Protein AF-A0A8C3PTB5-F1 (afdb_monomer_lite)

Radius of gyration: 48.82 Å; chains: 1; bounding box: 112×118×123 Å

Sequence (341 aa):
MLAQRAPESIHNLPPLEEKRPVKPPRYISTFRPSVKREAEKNKAQWKTMGPAKVAVPSPKKFLQKHSKEPKLPARKKEQDSKKLPALSVPRRTDHPVMGIQSKKNFINTNAVAAISGLPKKPQPICVDRRQGDKYLLETSGLVPKYIKKKDYGVIPKYITQRNEDTKRAQKEYEASIVEQLKKNAMKRLSDEERRSLLQGLKKNWEEVYRDFQRLSVEIDTIPKKLYKEKLELQMKQLEHDIEVIEKHKVIYIANEFQTIGPATVWICSLILSTTTEIWNMCSYLTALLLTGQNDWPKILCKTLATMILWFSVSSKVATSSVLTLWSTLKISAEIQKGSSP

InterPro domains:
  IPR027012 Enkurin domain [PF13864] (153-249)
  IPR027012 Enkurin domain [PS51665] (161-253)
  IPR052102 Enkurin domain-containing protein [PTHR21490] (8-255)

Organism: NCBI:txid425635

Secondary structure (DSSP, 8-state):
----PPP--GGG-S-----PPPPPPPP--TTHHHHHHHHHHT--TTTTT--SSPPPPPTTSPPPTTTTS--PPP-PPPTT--------PPPTT------------HHHHHHHHHHHSPPPPPP-EEESSTTS-EEETTTSSSS-SSTT-TTTTPPPHHHHHHHHHHHHHHHHHHHHHHHHHHHHSPEEPPHHHHHHHHHHHHHHHHHHHHHHHTS-S---SHHHHHHHHHHHHHHHHHHHHHHHHHH-SS-EE--------HHHHHHHHHHHHHHHHHHHHHHHHHHHHHS--S-HHHHHHHHHHHHHHHHHHHHHHHHHHHHHHHHHHHHHHHHHHT---

Structure (mmCIF, N/CA/C/O backbone):
data_AF-A0A8C3PTB5-F1
#
_entry.id   AF-A0A8C3PTB5-F1
#
loop_
_atom_site.group_PDB
_atom_site.id
_atom_site.type_symbol
_atom_site.label_atom_id
_atom_site.label_alt_id
_atom_site.label_comp_id
_atom_site.label_asym_id
_atom_site.label_entity_id
_atom_site.label_seq_id
_atom_site.pdbx_PDB_ins_code
_atom_site.Cartn_x
_atom_site.Cartn_y
_atom_site.Cartn_z
_atom_site.occupancy
_atom_site.B_iso_or_equiv
_atom_site.auth_seq_id
_atom_site.auth_comp_id
_atom_site.auth_asym_id
_atom_site.auth_atom_id
_atom_site.pdbx_PDB_model_num
ATOM 1 N N . MET A 1 1 ? -11.704 -67.609 27.514 1.00 40.59 1 MET A N 1
ATOM 2 C CA . MET A 1 1 ? -10.339 -68.163 27.619 1.00 40.59 1 MET A CA 1
ATOM 3 C C . MET A 1 1 ? -9.663 -67.490 28.798 1.00 40.59 1 MET A C 1
ATOM 5 O O . MET A 1 1 ? -9.531 -66.274 28.783 1.00 40.59 1 MET A O 1
ATOM 9 N N . LEU A 1 2 ? -9.370 -68.251 29.854 1.00 38.97 2 LEU A N 1
ATOM 10 C CA . LEU A 1 2 ? -8.738 -67.742 31.072 1.00 38.97 2 LEU A CA 1
ATOM 11 C C . LEU A 1 2 ? -7.310 -67.293 30.738 1.00 38.97 2 LEU A C 1
ATOM 13 O O . LEU A 1 2 ? -6.517 -68.099 30.255 1.00 38.97 2 LEU A O 1
ATOM 17 N N . ALA A 1 3 ? -7.002 -66.014 30.960 1.00 48.34 3 ALA A N 1
ATOM 18 C CA . ALA A 1 3 ? -5.643 -65.503 30.858 1.00 48.34 3 ALA A CA 1
ATOM 19 C C . ALA A 1 3 ? -4.791 -66.208 31.922 1.00 48.34 3 ALA A C 1
ATOM 21 O O . ALA A 1 3 ? -5.010 -66.030 33.121 1.00 48.34 3 ALA A O 1
ATOM 22 N N . GLN A 1 4 ? -3.870 -67.060 31.474 1.00 53.47 4 GLN A N 1
ATOM 23 C CA . GLN A 1 4 ? -2.909 -67.727 32.342 1.00 53.47 4 GLN A CA 1
ATOM 24 C C . GLN A 1 4 ? -2.092 -66.653 33.064 1.00 53.47 4 GLN A C 1
ATOM 26 O O . GLN A 1 4 ? -1.389 -65.857 32.443 1.00 53.47 4 GLN A O 1
ATOM 31 N N . ARG A 1 5 ? -2.243 -66.603 34.387 1.00 58.34 5 ARG A N 1
ATOM 32 C CA . ARG A 1 5 ? -1.469 -65.733 35.266 1.00 58.34 5 ARG A CA 1
ATOM 33 C C . ARG A 1 5 ? -0.021 -66.218 35.236 1.00 58.34 5 ARG A C 1
ATOM 35 O O . ARG A 1 5 ? 0.230 -67.399 35.462 1.00 58.34 5 ARG A O 1
ATOM 42 N N . ALA A 1 6 ? 0.904 -65.323 34.893 1.00 69.38 6 ALA A N 1
ATOM 43 C CA . ALA A 1 6 ? 2.329 -65.633 34.833 1.00 69.38 6 ALA A CA 1
ATOM 44 C C . ALA A 1 6 ? 2.817 -66.204 36.183 1.00 69.38 6 ALA A C 1
ATOM 46 O O . ALA A 1 6 ? 2.332 -65.751 37.224 1.00 69.38 6 ALA A O 1
ATOM 47 N N . PRO A 1 7 ? 3.746 -67.181 36.185 1.00 68.00 7 PRO A N 1
ATOM 48 C CA . PRO A 1 7 ? 4.265 -67.764 37.417 1.00 68.00 7 PRO A CA 1
ATOM 49 C C . PRO A 1 7 ? 4.922 -66.673 38.266 1.00 68.00 7 PRO A C 1
ATOM 51 O O . PRO A 1 7 ? 5.786 -65.929 37.795 1.00 68.00 7 PRO A O 1
ATOM 54 N N . GLU A 1 8 ? 4.475 -66.555 39.514 1.00 67.75 8 GLU A N 1
ATOM 55 C CA . GLU A 1 8 ? 4.965 -65.552 40.454 1.00 67.75 8 GLU A CA 1
ATOM 56 C C . GLU A 1 8 ? 6.436 -65.869 40.780 1.00 67.75 8 GLU A C 1
ATOM 58 O O . GLU A 1 8 ? 6.754 -66.887 41.390 1.00 67.75 8 GLU A O 1
ATOM 63 N N . SER A 1 9 ? 7.353 -65.025 40.295 1.00 75.06 9 SER A N 1
ATOM 64 C CA . SER A 1 9 ? 8.799 -65.149 40.504 1.00 75.06 9 SER A CA 1
ATOM 65 C C . SER A 1 9 ? 9.285 -64.006 41.384 1.00 75.06 9 SER A C 1
ATOM 67 O O . SER A 1 9 ? 8.967 -62.845 41.123 1.00 75.06 9 SER A O 1
ATOM 69 N N . ILE A 1 10 ? 10.088 -64.328 42.403 1.00 72.44 10 ILE A N 1
ATOM 70 C CA . ILE A 1 10 ? 10.629 -63.370 43.386 1.00 72.44 10 ILE A CA 1
ATOM 71 C C . ILE A 1 10 ? 11.372 -62.214 42.692 1.00 72.44 10 ILE A C 1
ATOM 73 O O . ILE A 1 10 ? 11.349 -61.078 43.159 1.00 72.44 10 ILE A O 1
ATOM 77 N N . HIS A 1 11 ? 11.975 -62.478 41.531 1.00 69.25 11 HIS A N 1
ATOM 78 C CA . HIS A 1 11 ? 12.722 -61.494 40.748 1.00 69.25 11 HIS A CA 1
ATOM 79 C C . HIS A 1 11 ? 11.843 -60.426 40.067 1.00 69.25 11 HIS A C 1
ATOM 81 O O . HIS A 1 11 ? 12.372 -59.396 39.659 1.00 69.25 11 HIS A O 1
ATOM 87 N N . ASN A 1 12 ? 10.522 -60.631 39.985 1.00 68.62 12 ASN A N 1
ATOM 88 C CA . ASN A 1 12 ? 9.566 -59.719 39.338 1.00 68.62 12 ASN A CA 1
ATOM 89 C C . ASN A 1 12 ? 8.790 -58.834 40.339 1.00 68.62 12 ASN A C 1
ATOM 91 O O . ASN A 1 12 ? 7.861 -58.134 39.944 1.00 68.62 12 ASN A O 1
ATOM 95 N N . LEU A 1 13 ? 9.129 -58.895 41.634 1.00 70.31 13 LEU A N 1
ATOM 96 C CA . LEU A 1 13 ? 8.457 -58.151 42.707 1.00 70.31 13 LEU A CA 1
ATOM 97 C C . LEU A 1 13 ? 8.775 -56.643 42.757 1.00 70.31 13 LEU A C 1
ATOM 99 O O . LEU A 1 13 ? 7.854 -55.875 43.044 1.00 70.31 13 LEU A O 1
ATOM 103 N N . PRO A 1 14 ? 10.014 -56.164 42.513 1.00 74.94 14 PRO A N 1
ATOM 104 C CA . PRO A 1 14 ? 10.249 -54.728 42.450 1.00 74.94 14 PRO A CA 1
ATOM 105 C C . PRO A 1 14 ? 9.740 -54.180 41.105 1.00 74.94 14 PRO A C 1
ATOM 107 O O . PRO A 1 14 ? 10.077 -54.745 40.061 1.00 74.94 14 PRO A O 1
ATOM 110 N N . PRO A 1 15 ? 8.951 -53.087 41.088 1.00 73.69 15 PRO A N 1
ATOM 111 C CA . PRO A 1 15 ? 8.535 -52.446 39.846 1.00 73.69 15 PRO A CA 1
ATOM 112 C C . PRO A 1 15 ? 9.759 -52.120 38.987 1.00 73.69 15 PRO A C 1
ATOM 114 O O . PRO A 1 15 ? 10.691 -51.466 39.456 1.00 73.69 15 PRO A O 1
ATOM 117 N N . LEU A 1 16 ? 9.770 -52.574 37.733 1.00 71.06 16 LEU A N 1
ATOM 118 C CA . LEU A 1 16 ? 10.819 -52.201 36.792 1.00 71.06 16 LEU A CA 1
ATOM 119 C C . LEU A 1 16 ? 10.721 -50.684 36.571 1.00 71.06 16 LEU A C 1
ATOM 121 O O . LEU A 1 16 ? 9.716 -50.205 36.048 1.00 71.06 16 LEU A O 1
ATOM 125 N N . GLU A 1 17 ? 11.727 -49.917 36.998 1.00 74.44 17 GLU A N 1
ATOM 126 C CA . GLU A 1 17 ? 11.737 -48.469 36.780 1.00 74.44 17 GLU A CA 1
ATOM 127 C C . GLU A 1 17 ? 11.734 -48.169 35.275 1.00 74.44 17 GLU A C 1
ATOM 129 O O . GLU A 1 17 ? 12.752 -48.282 34.584 1.00 74.44 17 GLU A O 1
ATOM 134 N N . GLU A 1 18 ? 10.577 -47.766 34.750 1.00 74.50 18 GLU A N 1
ATOM 135 C CA . GLU A 1 18 ? 10.453 -47.275 33.384 1.00 74.50 18 GLU A CA 1
ATOM 136 C C . GLU A 1 18 ? 11.260 -45.977 33.241 1.00 74.50 18 GLU A C 1
ATOM 138 O O . GLU A 1 18 ? 10.845 -44.891 33.662 1.00 74.50 18 GLU A O 1
ATOM 143 N N . LYS A 1 19 ? 12.447 -46.076 32.632 1.00 76.69 19 LYS A N 1
ATOM 144 C CA . LYS A 1 19 ? 13.267 -44.909 32.296 1.00 76.69 19 LYS A CA 1
ATOM 145 C C . LYS A 1 19 ? 12.519 -44.053 31.279 1.00 76.69 19 LYS A C 1
ATOM 147 O O . LYS A 1 19 ? 12.505 -44.350 30.086 1.00 76.69 19 LYS A O 1
ATOM 152 N N . ARG A 1 20 ? 11.908 -42.964 31.755 1.00 79.88 20 ARG A N 1
ATOM 153 C CA . ARG A 1 20 ? 11.239 -41.980 30.896 1.00 79.88 20 ARG A CA 1
ATOM 154 C C . ARG A 1 20 ? 12.243 -41.449 29.863 1.00 79.88 20 ARG A C 1
ATOM 156 O O . ARG A 1 20 ? 13.316 -40.990 30.263 1.00 79.88 20 ARG A O 1
ATOM 163 N N . PRO A 1 21 ? 11.928 -41.471 28.556 1.00 81.69 21 PRO A N 1
ATOM 164 C CA . PRO A 1 21 ? 12.841 -40.956 27.546 1.00 81.69 21 PRO A CA 1
ATOM 165 C C . PRO A 1 21 ? 13.073 -39.455 27.768 1.00 81.69 21 PRO A C 1
ATOM 167 O O . PRO A 1 21 ? 12.130 -38.666 27.873 1.00 81.69 21 PRO A O 1
ATOM 170 N N . VAL A 1 22 ? 14.344 -39.055 27.857 1.00 86.75 22 VAL A N 1
ATOM 171 C CA . VAL A 1 22 ? 14.733 -37.648 28.015 1.00 86.75 22 VAL A CA 1
ATOM 172 C C . VAL A 1 22 ? 14.446 -36.914 26.708 1.00 86.75 22 VAL A C 1
ATOM 174 O O . VAL A 1 22 ? 14.880 -37.336 25.637 1.00 86.75 22 VAL A O 1
ATOM 177 N N . LYS A 1 23 ? 13.703 -35.804 26.784 1.00 89.44 23 LYS A N 1
ATOM 178 C CA . LYS A 1 23 ? 13.390 -34.984 25.607 1.00 89.44 23 LYS A CA 1
ATOM 179 C C . LYS A 1 23 ? 14.691 -34.452 24.986 1.00 89.44 23 LYS A C 1
ATOM 181 O O . LYS A 1 23 ? 15.532 -33.941 25.730 1.00 89.44 23 LYS A O 1
ATOM 186 N N . PRO A 1 24 ? 14.859 -34.516 23.653 1.00 88.19 24 PRO A N 1
ATOM 187 C CA . PRO A 1 24 ? 16.057 -33.997 23.011 1.00 88.19 24 PRO A CA 1
ATOM 188 C C . PRO A 1 24 ? 16.167 -32.475 23.205 1.00 88.19 24 PRO A C 1
ATOM 190 O O . PRO A 1 24 ? 15.148 -31.783 23.331 1.00 88.19 24 PRO A O 1
ATOM 193 N N . PRO A 1 25 ? 17.395 -31.928 23.219 1.00 89.62 25 PRO A N 1
ATOM 194 C CA . PRO A 1 25 ? 17.604 -30.493 23.311 1.00 89.62 25 PRO A CA 1
ATOM 195 C C . PRO A 1 25 ? 16.960 -29.778 22.120 1.00 89.62 25 PRO A C 1
ATOM 197 O O . PRO A 1 25 ? 16.956 -30.260 20.987 1.00 89.62 25 PRO A O 1
ATOM 200 N N . ARG A 1 26 ? 16.411 -28.591 22.385 1.00 91.38 26 ARG A N 1
ATOM 201 C CA . ARG A 1 26 ? 15.769 -27.758 21.364 1.00 91.38 26 ARG A CA 1
ATOM 202 C C . ARG A 1 26 ? 16.778 -27.383 20.274 1.00 91.38 26 ARG A C 1
ATOM 204 O O . ARG A 1 26 ? 17.871 -26.920 20.590 1.00 91.38 26 ARG A O 1
ATOM 211 N N . TYR A 1 27 ? 16.377 -27.505 19.008 1.00 93.06 27 TYR A N 1
ATOM 212 C CA . TYR A 1 27 ? 17.182 -27.066 17.866 1.00 93.06 27 TYR A CA 1
ATOM 213 C C . TYR A 1 27 ? 17.562 -25.582 17.974 1.00 93.06 27 TYR A C 1
ATOM 215 O O . TYR A 1 27 ? 16.736 -24.727 18.309 1.00 93.06 27 TYR A O 1
ATOM 223 N N . ILE A 1 28 ? 18.820 -25.276 17.654 1.00 91.69 28 ILE A N 1
ATOM 224 C CA . ILE A 1 28 ? 19.349 -23.918 17.580 1.00 91.69 28 ILE A CA 1
ATOM 225 C C . ILE A 1 28 ? 19.911 -23.708 16.174 1.00 91.69 28 ILE A C 1
ATOM 227 O O . ILE A 1 28 ? 20.775 -24.459 15.732 1.00 91.69 28 ILE A O 1
ATOM 231 N N . SER A 1 29 ? 19.446 -22.657 15.495 1.00 94.75 29 SER A N 1
ATOM 232 C CA . SER A 1 29 ? 19.940 -22.275 14.168 1.00 94.75 29 SER A CA 1
ATOM 233 C C . SER A 1 29 ? 21.447 -22.002 14.173 1.00 94.75 29 SER A C 1
ATOM 235 O O . SER A 1 29 ? 21.959 -21.284 15.039 1.00 94.75 29 SER A O 1
ATOM 237 N N . THR A 1 30 ? 22.133 -22.492 13.142 1.00 95.19 30 THR A N 1
ATOM 238 C CA . THR A 1 30 ? 23.545 -22.206 12.834 1.00 95.19 30 THR A CA 1
ATOM 239 C C . THR A 1 30 ? 23.826 -20.713 12.654 1.00 95.19 30 THR A C 1
ATOM 241 O O . THR A 1 30 ? 24.938 -20.259 12.921 1.00 95.19 30 THR A O 1
ATOM 244 N N . PHE A 1 31 ? 22.812 -19.926 12.282 1.00 93.94 31 PHE A N 1
ATOM 245 C CA . PHE A 1 31 ? 22.908 -18.477 12.078 1.00 93.94 31 PHE A CA 1
ATOM 246 C C . PHE A 1 31 ? 22.597 -17.656 13.338 1.00 93.94 31 PHE A C 1
ATOM 248 O O . PHE A 1 31 ? 22.756 -16.437 13.358 1.00 93.94 31 PHE A O 1
ATOM 255 N N . ARG A 1 32 ? 22.210 -18.288 14.452 1.00 92.50 32 ARG A N 1
ATOM 256 C CA . ARG A 1 32 ? 21.983 -17.573 15.718 1.00 92.50 32 ARG A CA 1
ATOM 257 C C . ARG A 1 32 ? 23.166 -16.683 16.164 1.00 92.50 32 ARG A C 1
ATOM 259 O O . ARG A 1 32 ? 22.901 -15.565 16.608 1.00 92.50 32 ARG A O 1
ATOM 266 N N . PRO A 1 33 ? 24.448 -17.099 16.078 1.00 94.44 33 PRO A N 1
ATOM 267 C CA . PRO A 1 33 ? 25.567 -16.243 16.475 1.00 94.44 33 PRO A CA 1
ATOM 268 C C . PRO A 1 33 ? 25.868 -15.104 15.488 1.00 94.44 33 PRO A C 1
ATOM 270 O O . PRO A 1 33 ? 26.467 -14.112 15.904 1.00 94.44 33 PRO A O 1
ATOM 273 N N . SER A 1 34 ? 25.506 -15.209 14.203 1.00 93.00 34 SER A N 1
ATOM 274 C CA . SER A 1 34 ? 25.660 -14.087 13.260 1.00 93.00 34 SER A CA 1
ATOM 275 C C . SER A 1 34 ? 24.596 -13.023 13.512 1.00 93.00 34 SER A C 1
ATOM 277 O O . SER A 1 34 ? 24.945 -11.858 13.686 1.00 93.00 34 SER A O 1
ATOM 279 N N . VAL A 1 35 ? 23.337 -13.434 13.689 1.00 91.25 35 VAL A N 1
ATOM 280 C CA . VAL A 1 35 ? 22.218 -12.524 13.995 1.00 91.25 35 VAL A CA 1
ATOM 281 C C . VAL A 1 35 ? 22.457 -11.755 15.298 1.00 91.25 35 VAL A C 1
ATOM 283 O O . VAL A 1 35 ? 22.220 -10.550 15.361 1.00 91.25 35 VAL A O 1
ATOM 286 N N . LYS A 1 36 ? 22.991 -12.414 16.338 1.00 91.81 36 LYS A N 1
ATOM 287 C CA . LYS A 1 36 ? 23.378 -11.730 17.586 1.00 91.81 36 LYS A CA 1
ATOM 288 C C . LYS A 1 36 ? 24.443 -10.657 17.352 1.00 91.81 36 LYS A C 1
ATOM 290 O O . LYS A 1 36 ? 24.268 -9.530 17.801 1.00 91.81 36 LYS A O 1
ATOM 295 N N . ARG A 1 37 ? 25.502 -10.985 16.603 1.00 90.44 37 ARG A N 1
ATOM 296 C CA . ARG A 1 37 ? 26.581 -10.040 16.280 1.00 90.44 37 ARG A CA 1
ATOM 297 C C . ARG A 1 37 ? 26.082 -8.858 15.450 1.00 90.44 37 ARG A C 1
ATOM 299 O O . ARG A 1 37 ? 26.516 -7.738 15.682 1.00 90.44 37 ARG A O 1
ATOM 306 N N . GLU A 1 38 ? 25.177 -9.077 14.503 1.00 89.38 38 GLU A N 1
ATOM 307 C CA . GLU A 1 38 ? 24.568 -8.002 13.705 1.00 89.38 38 GLU A CA 1
ATOM 308 C C . GLU A 1 38 ? 23.680 -7.086 14.551 1.00 89.38 38 GLU A C 1
ATOM 310 O O . GLU A 1 38 ? 23.791 -5.862 14.470 1.00 89.38 38 GLU A O 1
ATOM 315 N N . ALA A 1 39 ? 22.859 -7.667 15.428 1.00 87.38 39 ALA A N 1
ATOM 316 C CA . ALA A 1 39 ? 22.023 -6.905 16.346 1.00 87.38 39 ALA A CA 1
ATOM 317 C C . ALA A 1 39 ? 22.848 -6.100 17.367 1.00 87.38 39 ALA A C 1
ATOM 319 O O . ALA A 1 39 ? 22.444 -5.003 17.746 1.00 87.38 39 ALA A O 1
ATOM 320 N N . GLU A 1 40 ? 23.990 -6.625 17.819 1.00 87.06 40 GLU A N 1
ATOM 321 C CA . GLU A 1 40 ? 24.905 -5.947 18.746 1.00 87.06 40 GLU A CA 1
ATOM 322 C C . GLU A 1 40 ? 25.721 -4.842 18.070 1.00 87.06 40 GLU A C 1
ATOM 324 O O . GLU A 1 40 ? 25.854 -3.767 18.645 1.00 87.06 40 GLU A O 1
ATOM 329 N N . LYS A 1 41 ? 26.192 -5.044 16.831 1.00 85.25 41 LYS A N 1
ATOM 330 C CA . LYS A 1 41 ? 26.920 -4.015 16.058 1.00 85.25 41 LYS A CA 1
ATOM 331 C C . LYS A 1 41 ? 26.134 -2.713 15.908 1.00 85.25 41 LYS A C 1
ATOM 333 O O . LYS A 1 41 ? 26.720 -1.635 15.898 1.00 85.25 41 LYS A O 1
ATOM 338 N N . ASN A 1 42 ? 24.811 -2.812 15.807 1.00 75.75 42 ASN A N 1
ATOM 339 C CA . ASN A 1 42 ? 23.933 -1.654 15.654 1.00 75.75 42 ASN A CA 1
ATOM 340 C C . ASN A 1 42 ? 23.598 -0.965 16.992 1.00 75.75 42 ASN A C 1
ATOM 342 O O . ASN A 1 42 ? 23.006 0.118 16.993 1.00 75.75 42 ASN A O 1
ATOM 346 N N . LYS A 1 43 ? 23.980 -1.557 18.132 1.00 80.44 43 LYS A N 1
ATOM 347 C CA . LYS A 1 43 ? 23.746 -1.007 19.471 1.00 80.44 43 LYS A CA 1
ATOM 348 C C . LYS A 1 43 ? 24.991 -0.269 19.960 1.00 80.44 43 LYS A C 1
ATOM 350 O O . LYS A 1 43 ? 26.058 -0.849 20.106 1.00 80.44 43 LYS A O 1
ATOM 355 N N . ALA A 1 44 ? 24.835 1.012 20.278 1.00 81.31 44 ALA A N 1
ATOM 356 C CA . ALA A 1 44 ? 25.827 1.774 21.032 1.00 81.31 44 ALA A CA 1
ATOM 357 C C . ALA A 1 44 ? 25.331 1.975 22.472 1.00 81.31 44 ALA A C 1
ATOM 359 O O . ALA A 1 44 ? 24.136 2.176 22.690 1.00 81.31 44 ALA A O 1
ATOM 360 N N . GLN A 1 45 ? 26.248 1.933 23.442 1.00 77.88 45 GLN A N 1
ATOM 361 C CA . GLN A 1 45 ? 25.959 1.792 24.879 1.00 77.88 45 GLN A CA 1
ATOM 362 C C . GLN A 1 45 ? 25.056 2.893 25.482 1.00 77.88 45 GLN A C 1
ATOM 364 O O . GLN A 1 45 ? 24.417 2.663 26.500 1.00 77.88 45 GLN A O 1
ATOM 369 N N . TRP A 1 46 ? 24.958 4.068 24.850 1.00 80.88 46 TRP A N 1
ATOM 370 C CA . TRP A 1 46 ? 24.185 5.219 25.346 1.00 80.88 46 TRP A CA 1
ATOM 371 C C . TRP A 1 46 ? 23.785 6.195 24.221 1.00 80.88 46 TRP A C 1
ATOM 373 O O . TRP A 1 46 ? 23.971 7.404 24.330 1.00 80.88 46 TRP A O 1
ATOM 383 N N . LYS A 1 47 ? 23.262 5.675 23.099 1.00 80.81 47 LYS A N 1
ATOM 384 C CA . LYS A 1 47 ? 22.904 6.491 21.915 1.00 80.81 47 LYS A CA 1
ATOM 385 C C . LYS A 1 47 ? 21.673 7.391 22.118 1.00 80.81 47 LYS A C 1
ATOM 387 O O . LYS A 1 47 ? 21.606 8.442 21.496 1.00 80.81 47 LYS A O 1
ATOM 392 N N . THR A 1 48 ? 20.719 6.982 22.960 1.00 81.62 48 THR A N 1
ATOM 393 C CA . THR A 1 48 ? 19.411 7.656 23.099 1.00 81.62 48 THR A CA 1
ATOM 394 C C . THR A 1 48 ? 19.400 8.748 24.171 1.00 81.62 48 THR A C 1
ATOM 396 O O . THR A 1 48 ? 18.942 9.847 23.895 1.00 81.62 48 THR A O 1
ATOM 399 N N . MET A 1 49 ? 19.908 8.465 25.378 1.00 84.00 49 MET A N 1
ATOM 400 C CA . MET A 1 49 ? 19.807 9.378 26.535 1.00 84.00 49 MET A CA 1
ATOM 401 C C . MET A 1 49 ? 21.164 9.755 27.158 1.00 84.00 49 MET A C 1
ATOM 403 O O . MET A 1 49 ? 21.198 10.440 28.175 1.00 84.00 49 MET A O 1
ATOM 407 N N . GLY A 1 50 ? 22.289 9.333 26.565 1.00 87.19 50 GLY A N 1
ATOM 408 C CA . GLY A 1 50 ? 23.621 9.560 27.136 1.00 87.19 50 GLY A CA 1
ATOM 409 C C . GLY A 1 50 ? 23.867 8.804 28.457 1.00 87.19 50 GLY A C 1
ATOM 410 O O . GLY A 1 50 ? 23.035 8.005 28.892 1.00 87.19 50 GLY A O 1
ATOM 411 N N . PRO A 1 51 ? 25.043 8.981 29.084 1.00 88.38 51 PRO A N 1
ATOM 412 C CA . PRO A 1 51 ? 25.349 8.379 30.380 1.00 88.38 51 PRO A CA 1
ATOM 413 C C . PRO A 1 51 ? 24.593 9.079 31.523 1.00 88.38 51 PRO A C 1
ATOM 415 O O . PRO A 1 51 ? 24.535 10.304 31.573 1.00 88.38 51 PRO A O 1
ATOM 418 N N . ALA A 1 52 ? 24.085 8.304 32.490 1.00 85.38 52 ALA A N 1
ATOM 419 C CA . ALA A 1 52 ? 23.308 8.817 33.631 1.00 85.38 52 ALA A CA 1
ATOM 420 C C . ALA A 1 52 ? 24.082 9.809 34.522 1.00 85.38 52 ALA A C 1
ATOM 422 O O . ALA A 1 52 ? 23.498 10.705 35.124 1.00 85.38 52 ALA A O 1
ATOM 423 N N . LYS A 1 53 ? 25.408 9.653 34.602 1.00 86.50 53 LYS A N 1
ATOM 424 C CA . LYS A 1 53 ? 26.328 10.624 35.199 1.00 86.50 53 LYS A CA 1
ATOM 425 C C . LYS A 1 53 ? 27.464 10.856 34.213 1.00 86.50 53 LYS A C 1
ATOM 427 O O . LYS A 1 53 ? 28.250 9.947 33.946 1.00 86.50 53 LYS A O 1
ATOM 432 N N . VAL A 1 54 ? 27.527 12.058 33.645 1.00 84.00 54 VAL A N 1
ATOM 433 C CA . VAL A 1 54 ? 28.608 12.456 32.738 1.00 84.00 54 VAL A CA 1
ATOM 434 C C . VAL A 1 54 ? 29.890 12.575 33.557 1.00 84.00 54 VAL A C 1
ATOM 436 O O . VAL A 1 54 ? 29.974 13.383 34.479 1.00 84.00 54 VAL A O 1
ATOM 439 N N . ALA A 1 55 ? 30.888 11.750 33.243 1.00 81.69 55 ALA A N 1
ATOM 440 C CA . ALA A 1 55 ? 32.187 11.837 33.894 1.00 81.69 55 ALA A CA 1
ATOM 441 C C . ALA A 1 55 ? 32.866 13.157 33.503 1.00 81.69 55 ALA A C 1
ATOM 443 O O . ALA A 1 55 ? 33.174 13.383 32.331 1.00 81.69 55 ALA A O 1
ATOM 444 N N . VAL A 1 56 ? 33.096 14.026 34.488 1.00 83.56 56 VAL A N 1
ATOM 445 C CA . VAL A 1 56 ? 33.810 15.289 34.283 1.00 83.56 56 VAL A CA 1
ATOM 446 C C . VAL A 1 56 ? 35.283 14.970 33.999 1.00 83.56 56 VAL A C 1
ATOM 448 O O . VAL A 1 56 ? 35.909 14.247 34.783 1.00 83.56 56 VAL A O 1
ATOM 451 N N . PRO A 1 57 ? 35.860 15.450 32.882 1.00 81.00 57 PRO A N 1
ATOM 452 C CA . PRO A 1 57 ? 37.257 15.187 32.570 1.00 81.00 57 PRO A CA 1
ATOM 453 C C . PRO A 1 57 ? 38.163 15.812 33.637 1.00 81.00 57 PRO A C 1
ATOM 455 O O . PRO A 1 57 ? 38.032 16.982 33.985 1.00 81.00 57 PRO A O 1
ATOM 458 N N . SER A 1 58 ? 39.097 15.016 34.161 1.00 86.38 58 SER A N 1
ATOM 459 C CA . SER A 1 58 ? 40.099 15.491 35.118 1.00 86.38 58 SER A CA 1
ATOM 460 C C . SER A 1 58 ? 40.978 16.575 34.471 1.00 86.38 58 SER A C 1
ATOM 462 O O . SER A 1 58 ? 41.423 16.357 33.341 1.00 86.38 58 SER A O 1
ATOM 464 N N . PRO A 1 59 ? 41.316 17.681 35.167 1.00 84.56 59 PRO A N 1
ATOM 465 C CA . PRO A 1 59 ? 42.138 18.773 34.622 1.00 84.56 59 PRO A CA 1
ATOM 466 C C . PRO A 1 59 ? 43.508 18.338 34.080 1.00 84.56 59 PRO A C 1
ATOM 468 O O . PRO A 1 59 ? 44.078 18.988 33.210 1.00 84.56 59 PRO A O 1
ATOM 471 N N . LYS A 1 60 ? 44.032 17.199 34.554 1.00 85.88 60 LYS A N 1
ATOM 472 C CA . LYS A 1 60 ? 45.282 16.596 34.064 1.00 85.88 60 LYS A CA 1
ATOM 473 C C . LYS A 1 60 ? 45.148 15.944 32.676 1.00 85.88 60 LYS A C 1
ATOM 475 O O . LYS A 1 60 ? 46.157 15.697 32.028 1.00 85.88 60 LYS A O 1
ATOM 480 N N . LYS A 1 61 ? 43.926 15.656 32.207 1.00 82.88 61 LYS A N 1
ATOM 481 C CA . LYS A 1 61 ? 43.618 15.050 30.896 1.00 82.88 61 LYS A CA 1
ATOM 482 C C . LYS A 1 61 ? 43.136 16.112 29.899 1.00 82.88 61 LYS A C 1
ATOM 484 O O . LYS A 1 61 ? 42.062 15.984 29.313 1.00 82.88 61 LYS A O 1
ATOM 489 N N . PHE A 1 62 ? 43.916 17.176 29.735 1.00 83.62 62 PHE A N 1
ATOM 490 C CA . PHE A 1 62 ? 43.657 18.199 28.722 1.00 83.62 62 PHE A CA 1
ATOM 491 C C . PHE A 1 62 ? 44.049 17.700 27.320 1.00 83.62 62 PHE A C 1
ATOM 493 O O . PHE A 1 62 ? 44.855 16.781 27.164 1.00 83.62 62 PHE A O 1
ATOM 500 N N . LEU A 1 63 ? 43.450 18.286 26.282 1.00 86.31 63 LEU A N 1
ATOM 501 C CA . LEU A 1 63 ? 43.688 17.893 24.894 1.00 86.31 63 LEU A CA 1
ATOM 502 C C . LEU A 1 63 ? 45.102 18.305 24.457 1.00 86.31 63 LEU A C 1
ATOM 504 O O . LEU A 1 63 ? 45.409 19.490 24.384 1.00 86.31 63 LEU A O 1
ATOM 508 N N . GLN A 1 64 ? 45.954 17.332 24.137 1.00 87.38 64 GLN A N 1
ATOM 509 C CA . GLN A 1 64 ? 47.298 17.584 23.609 1.00 87.38 64 GLN A CA 1
ATOM 510 C C . GLN A 1 64 ? 47.286 17.684 22.076 1.00 87.38 64 GLN A C 1
ATOM 512 O O . GLN A 1 64 ? 46.410 17.114 21.410 1.00 87.38 64 GLN A O 1
ATOM 517 N N . LYS A 1 65 ? 48.277 18.385 21.509 1.00 90.44 65 LYS A N 1
ATOM 518 C CA . LYS A 1 65 ? 48.467 18.514 20.055 1.00 90.44 65 LYS A CA 1
ATOM 519 C C . LYS A 1 65 ? 48.567 17.118 19.416 1.00 90.44 65 LYS A C 1
ATOM 521 O O . LYS A 1 65 ? 49.249 16.252 19.955 1.00 90.44 65 LYS A O 1
ATOM 526 N N . HIS A 1 66 ? 47.868 16.897 18.301 1.00 84.62 66 HIS A N 1
ATOM 527 C CA . HIS A 1 66 ? 47.829 15.623 17.559 1.00 84.62 66 HIS A CA 1
ATOM 528 C C . HIS A 1 66 ? 47.210 14.412 18.302 1.00 84.62 66 HIS A C 1
ATOM 530 O O . HIS A 1 66 ? 47.275 13.287 17.818 1.00 84.62 66 HIS A O 1
ATOM 536 N N . SER A 1 67 ? 46.553 14.602 19.456 1.00 86.50 67 SER A N 1
ATOM 537 C CA . SER A 1 67 ? 45.971 13.488 20.239 1.00 86.50 67 SER A CA 1
ATOM 538 C C . SER A 1 67 ? 44.776 12.783 19.579 1.00 86.50 67 SER A C 1
ATOM 540 O O . SER A 1 67 ? 44.535 11.608 19.845 1.00 86.50 67 SER A O 1
ATOM 542 N N . LYS A 1 68 ? 44.024 13.488 18.725 1.00 85.19 68 LYS A N 1
ATOM 543 C CA . LYS A 1 68 ? 42.852 12.956 18.003 1.00 85.19 68 LYS A CA 1
ATOM 544 C C . LYS A 1 68 ? 43.155 12.556 16.562 1.00 85.19 68 LYS A C 1
ATOM 546 O O . LYS A 1 68 ? 42.251 12.116 15.857 1.00 85.19 68 LYS A O 1
ATOM 551 N N . GLU A 1 69 ? 44.390 12.742 16.110 1.00 89.06 69 GLU A N 1
ATOM 552 C CA . GLU A 1 69 ? 44.744 12.412 14.737 1.00 89.06 69 GLU A CA 1
ATOM 553 C C . GLU A 1 69 ? 44.808 10.889 14.568 1.00 89.06 69 GLU A C 1
ATOM 555 O O . GLU A 1 69 ? 45.446 10.200 15.373 1.00 89.06 69 GLU A O 1
ATOM 560 N N . PRO A 1 70 ? 44.132 10.331 13.547 1.00 84.25 70 PRO A N 1
ATOM 561 C CA . PRO A 1 70 ? 44.174 8.903 13.293 1.00 84.25 70 PRO A CA 1
ATOM 562 C C . PRO A 1 70 ? 45.594 8.509 12.878 1.00 84.25 70 PRO A C 1
ATOM 564 O O . PRO A 1 70 ? 46.098 8.935 11.840 1.00 84.25 70 PRO A O 1
ATOM 567 N N . LYS A 1 71 ? 46.248 7.670 13.686 1.00 82.75 71 LYS A N 1
ATOM 568 C CA . LYS A 1 71 ? 47.558 7.110 13.341 1.00 82.75 71 LYS A CA 1
ATOM 569 C C . LYS A 1 71 ? 47.376 6.068 12.245 1.00 82.75 71 LYS A C 1
ATOM 571 O O . LYS A 1 71 ? 46.931 4.952 12.510 1.00 82.75 71 LYS A O 1
ATOM 576 N N . LEU A 1 72 ? 47.709 6.445 11.016 1.00 82.25 72 LEU A N 1
ATOM 577 C CA . LEU A 1 72 ? 47.724 5.512 9.899 1.00 82.25 72 LEU A CA 1
ATOM 578 C C . LEU A 1 72 ? 48.842 4.479 10.120 1.00 82.25 72 LEU A C 1
ATOM 580 O O . LEU A 1 72 ? 49.960 4.858 10.478 1.00 82.25 72 LEU A O 1
ATOM 584 N N . PRO A 1 73 ? 48.570 3.177 9.932 1.00 82.31 73 PRO A N 1
ATOM 585 C CA . PRO A 1 73 ? 49.615 2.168 9.999 1.00 82.31 73 PRO A CA 1
ATOM 586 C C . PRO A 1 73 ? 50.650 2.405 8.892 1.00 82.31 73 PRO A C 1
ATOM 588 O O . PRO A 1 73 ? 50.318 2.869 7.800 1.00 82.31 73 PRO A O 1
ATOM 591 N N . ALA A 1 74 ? 51.910 2.051 9.159 1.00 82.62 74 ALA A N 1
ATOM 592 C CA . ALA A 1 74 ? 52.963 2.102 8.150 1.00 82.62 74 ALA A CA 1
ATOM 593 C C . ALA A 1 74 ? 52.569 1.262 6.924 1.00 82.62 74 ALA A C 1
ATOM 595 O O . ALA A 1 74 ? 52.058 0.146 7.065 1.00 82.62 74 ALA A O 1
ATOM 596 N N . ARG A 1 75 ? 52.805 1.803 5.723 1.00 74.00 75 ARG A N 1
ATOM 597 C CA . ARG A 1 75 ? 52.434 1.177 4.448 1.00 74.00 75 ARG A CA 1
ATOM 598 C C . ARG A 1 75 ? 53.097 -0.199 4.322 1.00 74.00 75 ARG A C 1
ATOM 600 O O . ARG A 1 75 ? 54.290 -0.298 4.051 1.00 74.00 75 ARG A O 1
ATOM 607 N N . LYS A 1 76 ? 52.315 -1.265 4.497 1.00 73.50 76 LYS A N 1
ATOM 608 C CA . LYS A 1 76 ? 52.721 -2.639 4.174 1.00 73.50 76 LYS A CA 1
ATOM 609 C C . LYS A 1 76 ? 52.418 -2.906 2.700 1.00 73.50 76 LYS A C 1
ATOM 611 O O . LYS A 1 76 ? 51.442 -2.379 2.170 1.00 73.50 76 LYS A O 1
ATOM 616 N N . LYS A 1 77 ? 53.253 -3.704 2.028 1.00 70.62 77 LYS A N 1
ATOM 617 C CA . LYS A 1 77 ? 52.925 -4.217 0.690 1.00 70.62 77 LYS A CA 1
ATOM 618 C C . LYS A 1 77 ? 51.674 -5.092 0.828 1.00 70.62 77 LYS A C 1
ATOM 620 O O . LYS A 1 77 ? 51.668 -6.004 1.651 1.00 70.62 77 LYS A O 1
ATOM 625 N N . GLU A 1 78 ? 50.619 -4.764 0.090 1.00 67.69 78 GLU A N 1
ATOM 626 C CA . GLU A 1 78 ? 49.372 -5.535 0.067 1.00 67.69 78 GLU A CA 1
ATOM 627 C C . GLU A 1 78 ? 49.678 -6.977 -0.361 1.00 67.69 78 GLU A C 1
ATOM 629 O O . GLU A 1 78 ? 50.294 -7.194 -1.405 1.00 67.69 78 GLU A O 1
ATOM 634 N N . GLN A 1 79 ? 49.290 -7.962 0.457 1.00 64.38 79 GLN A N 1
ATOM 635 C CA . GLN A 1 79 ? 49.487 -9.382 0.133 1.00 64.38 79 GLN A CA 1
ATOM 636 C C . GLN A 1 79 ? 48.617 -9.822 -1.055 1.00 64.38 79 GLN A C 1
ATOM 638 O O . GLN A 1 79 ? 49.037 -10.679 -1.824 1.00 64.38 79 GLN A O 1
ATOM 643 N N . ASP A 1 80 ? 47.492 -9.138 -1.283 1.00 63.50 80 ASP A N 1
ATOM 644 C CA . ASP A 1 80 ? 46.532 -9.450 -2.341 1.00 63.50 80 ASP A CA 1
ATOM 645 C C . ASP A 1 80 ? 46.401 -8.297 -3.341 1.00 63.50 80 ASP A C 1
ATOM 647 O O . ASP A 1 80 ? 45.326 -7.736 -3.563 1.00 63.50 80 ASP A O 1
ATOM 651 N N . SER A 1 81 ? 47.511 -7.934 -3.986 1.00 62.53 81 SER A N 1
ATOM 652 C CA . SER A 1 81 ? 47.401 -7.161 -5.225 1.00 62.53 81 SER A CA 1
ATOM 653 C C . SER A 1 81 ? 46.764 -8.065 -6.283 1.00 62.53 81 SER A C 1
ATOM 655 O O . SER A 1 81 ? 47.358 -9.050 -6.726 1.00 62.53 81 SER A O 1
ATOM 657 N N . LYS A 1 82 ? 45.515 -7.769 -6.666 1.00 66.50 82 LYS A N 1
ATOM 658 C CA . LYS A 1 82 ? 44.860 -8.412 -7.812 1.00 66.50 82 LYS A CA 1
ATOM 659 C C . LYS A 1 82 ? 45.780 -8.242 -9.020 1.00 66.50 82 LYS A C 1
ATOM 661 O O . LYS A 1 82 ? 45.872 -7.147 -9.570 1.00 66.50 82 LYS A O 1
ATOM 666 N N . LYS A 1 83 ? 46.486 -9.306 -9.413 1.00 64.38 83 LYS A N 1
ATOM 667 C CA . LYS A 1 83 ? 47.294 -9.309 -10.633 1.00 64.38 83 LYS A CA 1
ATOM 668 C C . LYS A 1 83 ? 46.341 -9.074 -11.800 1.00 64.38 83 LYS A C 1
ATOM 670 O O . LYS A 1 83 ? 45.562 -9.957 -12.151 1.00 64.38 83 LYS A O 1
ATOM 675 N N . LEU A 1 84 ? 46.367 -7.870 -12.364 1.00 65.88 84 LEU A N 1
ATOM 676 C CA . LEU A 1 84 ? 45.722 -7.605 -13.643 1.00 65.88 84 LEU A CA 1
ATOM 677 C C . LEU A 1 84 ? 46.351 -8.548 -14.684 1.00 65.88 84 LEU A C 1
ATOM 679 O O . LEU A 1 84 ? 47.572 -8.740 -14.643 1.00 65.88 84 LEU A O 1
ATOM 683 N N . PRO A 1 85 ? 45.571 -9.150 -15.600 1.00 62.22 85 PRO A N 1
ATOM 684 C CA . PRO A 1 85 ? 46.146 -9.877 -16.722 1.00 62.22 85 PRO A CA 1
ATOM 685 C C . PRO A 1 85 ? 47.088 -8.932 -17.467 1.00 62.22 85 PRO A C 1
ATOM 687 O O . PRO A 1 85 ? 46.683 -7.840 -17.868 1.00 62.22 85 PRO A O 1
ATOM 690 N N . ALA A 1 86 ? 48.354 -9.315 -17.617 1.00 65.06 86 ALA A N 1
ATOM 691 C CA . ALA A 1 86 ? 49.290 -8.526 -18.396 1.00 65.06 86 ALA A CA 1
ATOM 692 C C . ALA A 1 86 ? 48.849 -8.589 -19.863 1.00 65.06 86 ALA A C 1
ATOM 694 O O . ALA A 1 86 ? 49.051 -9.603 -20.530 1.00 65.06 86 ALA A O 1
ATOM 695 N N . LEU A 1 87 ? 48.232 -7.519 -20.370 1.00 63.56 87 LEU A N 1
ATOM 696 C CA . LEU A 1 87 ? 48.104 -7.311 -21.808 1.00 63.56 87 LEU A CA 1
ATOM 697 C C . LEU A 1 87 ? 49.523 -7.069 -22.335 1.00 63.56 87 LEU A C 1
ATOM 699 O O . LEU A 1 87 ? 50.022 -5.946 -22.316 1.00 63.56 87 LEU A O 1
ATOM 703 N N . SER A 1 88 ? 50.215 -8.152 -22.696 1.00 69.62 88 SER A N 1
ATOM 704 C CA . SER A 1 88 ? 51.564 -8.093 -23.249 1.00 69.62 88 SER A CA 1
ATOM 705 C C . SER A 1 88 ? 51.493 -7.412 -24.607 1.00 69.62 88 SER A C 1
ATOM 707 O O . SER A 1 88 ? 51.112 -8.027 -25.600 1.00 69.62 88 SER A O 1
ATOM 709 N N . VAL A 1 89 ? 51.851 -6.132 -24.646 1.00 74.81 89 VAL A N 1
ATOM 710 C CA . VAL A 1 89 ? 52.104 -5.421 -25.900 1.00 74.81 89 VAL A CA 1
ATOM 711 C C . VAL A 1 89 ? 53.210 -6.184 -26.649 1.00 74.81 89 VAL A C 1
ATOM 713 O O . VAL A 1 89 ? 54.177 -6.597 -25.995 1.00 74.81 89 VAL A O 1
ATOM 716 N N . PRO A 1 90 ? 53.084 -6.416 -27.973 1.00 80.69 90 PRO A N 1
ATOM 717 C CA . PRO A 1 90 ? 54.127 -7.073 -28.756 1.00 80.69 90 PRO A CA 1
ATOM 718 C C . PRO A 1 90 ? 55.486 -6.420 -28.513 1.00 80.69 90 PRO A C 1
ATOM 720 O O . PRO A 1 90 ? 55.598 -5.190 -28.438 1.00 80.69 90 PRO A O 1
ATOM 723 N N . ARG A 1 91 ? 56.522 -7.240 -28.339 1.00 78.94 91 ARG A N 1
ATOM 724 C CA . ARG A 1 91 ? 57.871 -6.733 -28.085 1.00 78.94 91 ARG A CA 1
ATOM 725 C C . ARG A 1 91 ? 58.408 -6.087 -29.355 1.00 78.94 91 ARG A C 1
ATOM 727 O O . ARG A 1 91 ? 58.038 -6.454 -30.460 1.00 78.94 91 ARG A O 1
ATOM 734 N N . ARG A 1 92 ? 59.369 -5.172 -29.212 1.00 77.31 92 ARG A N 1
ATOM 735 C CA . ARG A 1 92 ? 60.043 -4.530 -30.358 1.00 77.31 92 ARG A CA 1
ATOM 736 C C . ARG A 1 92 ? 60.765 -5.536 -31.278 1.00 77.31 92 ARG A C 1
ATOM 738 O O . ARG A 1 92 ? 61.084 -5.202 -32.408 1.00 77.31 92 ARG A O 1
ATOM 745 N N . THR A 1 93 ? 61.024 -6.747 -30.780 1.00 79.06 93 THR A N 1
ATOM 746 C CA . THR A 1 93 ? 61.588 -7.895 -31.505 1.00 79.06 93 THR A CA 1
ATOM 747 C C . THR A 1 93 ? 60.544 -8.732 -32.249 1.00 79.06 93 THR A C 1
ATOM 749 O O . THR A 1 93 ? 60.919 -9.517 -33.119 1.00 79.06 93 THR A O 1
ATOM 752 N N . ASP A 1 94 ? 59.256 -8.589 -31.923 1.00 78.00 94 ASP A N 1
ATOM 753 C CA . ASP A 1 94 ? 58.170 -9.321 -32.573 1.00 78.00 94 ASP A CA 1
ATOM 754 C C . ASP A 1 94 ? 57.834 -8.622 -33.893 1.00 78.00 94 ASP A C 1
ATOM 756 O O . ASP A 1 94 ? 57.235 -7.546 -33.921 1.00 78.00 94 ASP A O 1
ATOM 760 N N . HIS A 1 95 ? 58.245 -9.229 -35.003 1.00 77.81 95 HIS A N 1
ATOM 761 C CA . HIS A 1 95 ? 57.906 -8.750 -36.338 1.00 77.81 95 HIS A CA 1
ATOM 762 C C . HIS A 1 95 ? 56.601 -9.441 -36.751 1.00 77.81 95 HIS A C 1
ATOM 764 O O . HIS A 1 95 ? 56.532 -10.672 -36.679 1.00 77.81 95 HIS A O 1
ATOM 770 N N . PRO A 1 96 ? 55.549 -8.704 -37.154 1.00 75.75 96 PRO A N 1
ATOM 771 C CA . PRO A 1 96 ? 54.334 -9.338 -37.650 1.00 75.75 96 PRO A CA 1
ATOM 772 C C . PRO A 1 96 ? 54.679 -10.212 -38.860 1.00 75.75 96 PRO A C 1
ATOM 774 O O . PRO A 1 96 ? 55.657 -9.950 -39.557 1.00 75.75 96 PRO A O 1
ATOM 777 N N . VAL A 1 97 ? 53.880 -11.248 -39.122 1.00 77.69 97 VAL A N 1
ATOM 778 C CA . VAL A 1 97 ? 54.054 -12.096 -40.311 1.00 77.69 97 VAL A CA 1
ATOM 779 C C . VAL A 1 97 ? 53.837 -11.231 -41.557 1.00 77.69 97 VAL A C 1
ATOM 781 O O . VAL A 1 97 ? 52.710 -11.009 -41.999 1.00 77.69 97 VAL A O 1
ATOM 784 N N . MET A 1 98 ? 54.927 -10.680 -42.087 1.00 74.38 98 MET A N 1
ATOM 785 C CA . MET A 1 98 ? 54.922 -9.828 -43.268 1.00 74.38 98 MET A CA 1
ATOM 786 C C . MET A 1 98 ? 54.809 -10.709 -44.510 1.00 74.38 98 MET A C 1
ATOM 788 O O . MET A 1 98 ? 55.537 -11.685 -44.656 1.00 74.38 98 MET A O 1
ATOM 792 N N . GLY A 1 99 ? 53.906 -10.349 -45.423 1.00 70.62 99 GLY A N 1
ATOM 793 C CA . GLY A 1 99 ? 53.797 -11.026 -46.715 1.00 70.62 99 GLY A CA 1
ATOM 794 C C . GLY A 1 99 ? 52.922 -12.277 -46.714 1.00 70.62 99 GLY A C 1
ATOM 795 O O . GLY A 1 99 ? 53.264 -13.255 -47.374 1.00 70.62 99 GLY A O 1
ATOM 796 N N . ILE A 1 100 ? 51.756 -12.246 -46.055 1.00 68.19 100 ILE A N 1
ATOM 797 C CA . ILE A 1 100 ? 50.664 -13.178 -46.382 1.00 68.19 100 ILE A CA 1
ATOM 798 C C . ILE A 1 100 ? 50.218 -12.872 -47.821 1.00 68.19 100 ILE A C 1
ATOM 800 O O . ILE A 1 100 ? 49.312 -12.078 -48.068 1.00 68.19 100 ILE A O 1
ATOM 804 N N . GLN A 1 101 ? 50.914 -13.455 -48.793 1.00 69.25 101 GLN A N 1
ATOM 805 C CA . GLN A 1 101 ? 50.597 -13.314 -50.205 1.00 69.25 101 GLN A CA 1
ATOM 806 C C . GLN A 1 101 ? 49.445 -14.266 -50.521 1.00 69.25 101 GLN A C 1
ATOM 808 O O . GLN A 1 101 ? 49.611 -15.484 -50.592 1.00 69.25 101 GLN A O 1
ATOM 813 N N . SER A 1 102 ? 48.240 -13.722 -50.677 1.00 74.38 102 SER A N 1
ATOM 814 C CA . SER A 1 102 ? 47.106 -14.527 -51.118 1.00 74.38 102 SER A CA 1
ATOM 815 C C . SER A 1 102 ? 47.322 -14.952 -52.571 1.00 74.38 102 SER A C 1
ATOM 817 O O . SER A 1 102 ? 47.459 -14.088 -53.435 1.00 74.38 102 SER A O 1
ATOM 819 N N . LYS A 1 103 ? 47.234 -16.252 -52.879 1.00 84.56 103 LYS A N 1
ATOM 820 C CA . LYS A 1 103 ? 47.195 -16.785 -54.263 1.00 84.56 103 LYS A CA 1
ATOM 821 C C . LYS A 1 103 ? 45.888 -16.439 -55.007 1.00 84.56 103 LYS A C 1
ATOM 823 O O . LYS A 1 103 ? 45.467 -17.150 -55.915 1.00 84.56 103 LYS A O 1
ATOM 828 N N . LYS A 1 104 ? 45.178 -15.399 -54.567 1.00 86.06 104 LYS A N 1
ATOM 829 C CA . LYS A 1 104 ? 43.870 -15.017 -55.089 1.00 86.06 104 LYS A CA 1
ATOM 830 C C . LYS A 1 104 ? 44.063 -14.256 -56.397 1.00 86.06 104 LYS A C 1
ATOM 832 O O . LYS A 1 104 ? 44.727 -13.226 -56.430 1.00 86.06 104 LYS A O 1
ATOM 837 N N . ASN A 1 105 ? 43.427 -14.733 -57.462 1.00 89.06 105 ASN A N 1
ATOM 838 C CA . ASN A 1 105 ? 43.411 -14.039 -58.745 1.00 89.06 105 ASN A CA 1
ATOM 839 C C . ASN A 1 105 ? 42.461 -12.842 -58.671 1.00 89.06 105 ASN A C 1
ATOM 841 O O . ASN A 1 105 ? 41.264 -12.979 -58.933 1.00 89.06 105 ASN A O 1
ATOM 845 N N . PHE A 1 106 ? 42.998 -11.674 -58.311 1.00 91.31 106 PHE A N 1
ATOM 846 C CA . PHE A 1 106 ? 42.217 -10.451 -58.116 1.00 91.31 106 PHE A CA 1
ATOM 847 C C . PHE A 1 106 ? 41.386 -10.071 -59.347 1.00 91.31 106 PHE A C 1
ATOM 849 O O . PHE A 1 106 ? 40.246 -9.650 -59.193 1.00 91.31 106 PHE A O 1
ATOM 856 N N . ILE A 1 107 ? 41.901 -10.312 -60.558 1.00 93.00 107 ILE A N 1
ATOM 857 C CA . ILE A 1 107 ? 41.203 -10.042 -61.826 1.00 93.00 107 ILE A CA 1
ATOM 858 C C . ILE A 1 107 ? 39.901 -10.846 -61.907 1.00 93.00 107 ILE A C 1
ATOM 860 O O . ILE A 1 107 ? 38.817 -10.272 -61.999 1.00 93.00 107 ILE A O 1
ATOM 864 N N . ASN A 1 108 ? 39.995 -12.172 -61.781 1.00 94.31 108 ASN A N 1
ATOM 865 C CA . ASN A 1 108 ? 38.833 -13.054 -61.876 1.00 94.31 108 ASN A CA 1
ATOM 866 C C . ASN A 1 108 ? 37.871 -12.819 -60.712 1.00 94.31 108 ASN A C 1
ATOM 868 O O . ASN A 1 108 ? 36.660 -12.853 -60.894 1.00 94.31 108 ASN A O 1
ATOM 872 N N . THR A 1 109 ? 38.385 -12.535 -59.515 1.00 93.75 109 THR A N 1
ATOM 873 C CA . THR A 1 109 ? 37.520 -12.298 -58.357 1.00 93.75 109 THR A CA 1
ATOM 874 C C . THR A 1 109 ? 36.799 -10.961 -58.431 1.00 93.75 109 THR A C 1
ATOM 876 O O . THR A 1 109 ? 35.659 -10.880 -57.987 1.00 93.75 109 THR A O 1
ATOM 879 N N . ASN A 1 110 ? 37.422 -9.937 -59.018 1.00 94.12 110 ASN A N 1
ATOM 880 C CA . ASN A 1 110 ? 36.781 -8.648 -59.264 1.00 94.12 110 ASN A CA 1
ATOM 881 C C . ASN A 1 110 ? 35.737 -8.775 -60.378 1.00 94.12 110 ASN A C 1
ATOM 883 O O . ASN A 1 110 ? 34.643 -8.236 -60.236 1.00 94.12 110 ASN A O 1
ATOM 887 N N . ALA A 1 111 ? 36.037 -9.538 -61.435 1.00 95.19 111 ALA A N 1
ATOM 888 C CA . ALA A 1 111 ? 35.091 -9.830 -62.509 1.00 95.19 111 ALA A CA 1
ATOM 889 C C . ALA A 1 111 ? 33.860 -10.582 -61.982 1.00 95.19 111 ALA A C 1
ATOM 891 O O . ALA A 1 111 ? 32.733 -10.145 -62.196 1.00 95.19 111 ALA A O 1
ATOM 892 N N . VAL A 1 112 ? 34.064 -11.654 -61.209 1.00 94.88 112 VAL A N 1
ATOM 893 C CA . VAL A 1 112 ? 32.966 -12.398 -60.574 1.00 94.88 112 VAL A CA 1
ATOM 894 C C . VAL A 1 112 ? 32.198 -11.513 -59.589 1.00 94.88 112 VAL A C 1
ATOM 896 O O . VAL A 1 112 ? 30.975 -11.554 -59.575 1.00 94.88 112 VAL A O 1
ATOM 899 N N . ALA A 1 113 ? 32.870 -10.670 -58.799 1.00 92.69 113 ALA A N 1
ATOM 900 C CA . ALA A 1 113 ? 32.191 -9.752 -57.881 1.00 92.69 113 ALA A CA 1
ATOM 901 C C . ALA A 1 113 ? 31.353 -8.686 -58.609 1.00 92.69 113 ALA A C 1
ATOM 903 O O . ALA A 1 113 ? 30.301 -8.299 -58.106 1.00 92.69 113 ALA A O 1
ATOM 904 N N . ALA A 1 114 ? 31.795 -8.223 -59.781 1.00 92.88 114 ALA A N 1
ATOM 905 C CA . ALA A 1 114 ? 31.056 -7.267 -60.598 1.00 92.88 114 ALA A CA 1
ATOM 906 C C . ALA A 1 114 ? 29.853 -7.914 -61.303 1.00 92.88 114 ALA A C 1
ATOM 908 O O . ALA A 1 114 ? 28.781 -7.319 -61.326 1.00 92.88 114 ALA A O 1
ATOM 909 N N . ILE A 1 115 ? 30.020 -9.131 -61.835 1.00 93.12 115 ILE A N 1
ATOM 910 C CA . ILE A 1 115 ? 28.955 -9.878 -62.527 1.00 93.12 115 ILE A CA 1
ATOM 911 C C . ILE A 1 115 ? 27.893 -10.363 -61.532 1.00 93.12 115 ILE A C 1
ATOM 913 O O . ILE A 1 115 ? 26.699 -10.225 -61.783 1.00 93.12 115 ILE A O 1
ATOM 917 N N . SER A 1 116 ? 28.319 -10.914 -60.394 1.00 94.19 116 SER A N 1
ATOM 918 C CA . SER A 1 116 ? 27.424 -11.483 -59.377 1.00 94.19 116 SER A CA 1
ATOM 919 C C . SER A 1 116 ? 26.912 -10.452 -58.367 1.00 94.19 116 SER A C 1
ATOM 921 O O . SER A 1 116 ? 26.065 -10.770 -57.532 1.00 94.19 116 SER A O 1
ATOM 923 N N . GLY A 1 117 ? 27.446 -9.230 -58.383 1.00 91.44 117 GLY A N 1
ATOM 924 C CA . GLY A 1 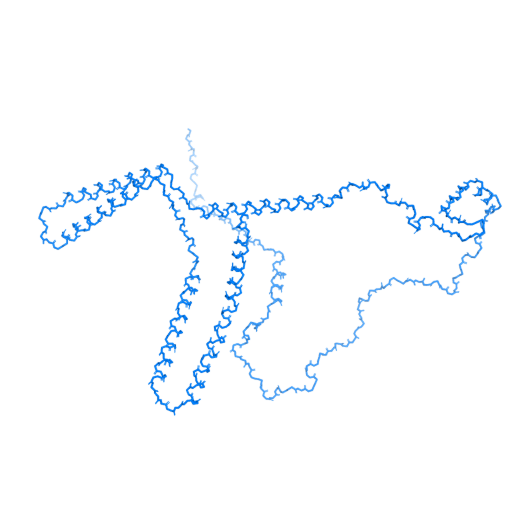117 ? 27.057 -8.172 -57.460 1.00 91.44 117 GLY A CA 1
ATOM 925 C C . GLY A 1 117 ? 25.647 -7.663 -57.747 1.00 91.44 117 GLY A C 1
ATOM 926 O O . GLY A 1 117 ? 25.335 -7.272 -58.869 1.00 91.44 117 GLY A O 1
ATOM 927 N N . LEU A 1 118 ? 24.791 -7.609 -56.721 1.00 92.50 118 LEU A N 1
ATOM 928 C CA . LEU A 1 118 ? 23.482 -6.968 -56.846 1.00 92.50 118 LEU A CA 1
ATOM 929 C C . LEU A 1 118 ? 23.680 -5.476 -57.184 1.00 92.50 118 LEU A C 1
ATOM 931 O O . LEU A 1 118 ? 24.448 -4.803 -56.482 1.00 92.50 118 LEU A O 1
ATOM 935 N N . PRO A 1 119 ? 22.995 -4.922 -58.204 1.00 89.31 119 PRO A N 1
ATOM 936 C CA . PRO A 1 119 ? 23.099 -3.505 -58.513 1.00 89.31 119 PRO A CA 1
ATOM 937 C C . PRO A 1 119 ? 22.693 -2.665 -57.299 1.00 89.31 119 PRO A C 1
ATOM 939 O O . PRO A 1 119 ? 21.745 -2.986 -56.573 1.00 89.31 119 PRO A O 1
ATOM 942 N N . LYS A 1 120 ? 23.414 -1.561 -57.077 1.00 85.81 120 LYS A N 1
ATOM 943 C CA . LYS A 1 120 ? 23.076 -0.615 -56.011 1.00 85.81 120 LYS A CA 1
ATOM 944 C C . LYS A 1 120 ? 21.681 -0.061 -56.284 1.00 85.81 120 LYS A C 1
ATOM 946 O O . LYS A 1 120 ? 21.439 0.504 -57.348 1.00 85.81 120 LYS A O 1
ATOM 951 N N . LYS A 1 121 ? 20.770 -0.201 -55.318 1.00 85.94 121 LYS A N 1
ATOM 952 C CA . LYS A 1 121 ? 19.444 0.418 -55.409 1.00 85.94 121 LYS A CA 1
ATOM 953 C C . LYS A 1 121 ? 19.634 1.940 -55.474 1.00 85.94 121 LYS A C 1
ATOM 955 O O . LYS A 1 121 ? 20.305 2.476 -54.587 1.00 85.94 121 LYS A O 1
ATOM 960 N N . PRO A 1 122 ? 19.108 2.630 -56.502 1.00 86.38 122 PRO A N 1
ATOM 961 C CA . PRO A 1 122 ? 19.231 4.075 -56.582 1.00 86.38 122 PRO A CA 1
ATOM 962 C C . PRO A 1 122 ? 18.505 4.697 -55.393 1.00 86.38 122 PRO A C 1
ATOM 964 O O . PRO A 1 122 ? 17.401 4.284 -55.037 1.00 86.38 122 PRO A O 1
ATOM 967 N N . GLN A 1 123 ? 19.142 5.678 -54.763 1.00 85.12 123 GLN A N 1
ATOM 968 C CA . GLN A 1 123 ? 18.481 6.454 -53.727 1.00 85.12 123 GLN A CA 1
ATOM 969 C C . GLN A 1 123 ? 17.410 7.333 -54.387 1.00 85.12 123 GLN A C 1
ATOM 971 O O . GLN A 1 123 ? 17.691 7.938 -55.426 1.00 85.12 123 GLN A O 1
ATOM 976 N N . PRO A 1 124 ? 16.192 7.405 -53.827 1.00 86.56 124 PRO A N 1
ATOM 977 C CA . PRO A 1 124 ? 15.153 8.273 -54.358 1.00 86.56 124 PRO A CA 1
ATOM 978 C C . PRO A 1 124 ? 15.567 9.733 -54.136 1.00 86.56 124 PRO A C 1
ATOM 980 O O . PRO A 1 124 ? 15.622 10.219 -53.006 1.00 86.56 124 PRO A O 1
ATOM 983 N N . ILE A 1 125 ? 15.905 10.417 -55.225 1.00 87.56 125 ILE A N 1
ATOM 984 C CA . ILE A 1 125 ? 16.419 11.788 -55.237 1.00 87.56 125 ILE A CA 1
ATOM 985 C C . ILE A 1 125 ? 15.485 12.637 -56.101 1.00 87.56 125 ILE A C 1
ATOM 987 O O . ILE A 1 125 ? 15.113 12.220 -57.197 1.00 87.56 125 ILE A O 1
ATOM 991 N N . CYS A 1 126 ? 15.128 13.822 -55.612 1.00 85.56 126 CYS A N 1
ATOM 992 C CA . CYS A 1 126 ? 14.430 14.845 -56.383 1.00 85.56 126 CYS A CA 1
ATOM 993 C C . CYS A 1 126 ? 15.449 15.812 -56.986 1.00 85.56 126 CYS A C 1
ATOM 995 O O . CYS A 1 126 ? 16.408 16.206 -56.314 1.00 85.56 126 CYS A O 1
ATOM 997 N N . VAL A 1 127 ? 15.244 16.176 -58.250 1.00 85.88 127 VAL A N 1
ATOM 998 C CA . VAL A 1 127 ? 16.069 17.155 -58.958 1.00 85.88 127 VAL A CA 1
ATOM 999 C C . VAL A 1 127 ? 15.138 18.090 -59.721 1.00 85.88 127 VAL A C 1
ATOM 1001 O O . VAL A 1 127 ? 14.449 17.652 -60.639 1.00 85.88 127 VAL A O 1
ATOM 1004 N N . ASP A 1 128 ? 15.132 19.369 -59.355 1.00 81.50 128 ASP A N 1
ATOM 1005 C CA . ASP A 1 128 ? 14.174 20.334 -59.913 1.00 81.50 128 ASP A CA 1
ATOM 1006 C C . ASP A 1 128 ? 14.609 20.875 -61.289 1.00 81.50 128 ASP A C 1
ATOM 1008 O O . ASP A 1 128 ? 13.782 21.272 -62.107 1.00 81.50 128 ASP A O 1
ATOM 1012 N N . ARG A 1 129 ? 15.922 20.889 -61.577 1.00 84.56 129 ARG A N 1
ATOM 1013 C CA . ARG A 1 129 ? 16.511 21.352 -62.852 1.00 84.56 129 ARG A CA 1
ATOM 1014 C C . ARG A 1 129 ? 17.493 20.321 -63.409 1.00 84.56 129 ARG A C 1
ATOM 1016 O O . ARG A 1 129 ? 18.188 19.663 -62.649 1.00 84.56 129 ARG A O 1
ATOM 1023 N N . ARG A 1 130 ? 17.666 20.252 -64.736 1.00 79.38 130 ARG A N 1
ATOM 1024 C CA . ARG A 1 130 ? 18.561 19.279 -65.414 1.00 79.38 130 ARG A CA 1
ATOM 1025 C C . ARG A 1 130 ? 20.016 19.261 -64.893 1.00 79.38 130 ARG A C 1
ATOM 1027 O O . ARG A 1 130 ? 20.664 18.223 -64.970 1.00 79.38 130 ARG A O 1
ATOM 1034 N N . GLN A 1 131 ? 20.520 20.382 -64.369 1.00 82.62 131 GLN A N 1
ATOM 1035 C CA . GLN A 1 131 ? 21.855 20.532 -63.755 1.00 82.62 131 GLN A CA 1
ATOM 1036 C C . GLN A 1 131 ? 21.783 21.057 -62.305 1.00 82.62 131 GLN A C 1
ATOM 1038 O O . GLN A 1 131 ? 22.764 21.583 -61.792 1.00 82.62 131 GLN A O 1
ATOM 1043 N N . GLY A 1 132 ? 20.608 20.995 -61.675 1.00 81.00 132 GLY A N 1
ATOM 1044 C CA . GLY A 1 132 ? 20.371 21.593 -60.363 1.00 81.00 132 GLY A CA 1
ATOM 1045 C C . GLY A 1 132 ? 20.830 20.737 -59.186 1.00 81.00 132 GLY A C 1
ATOM 1046 O O . GLY A 1 132 ? 21.299 19.604 -59.342 1.00 81.00 132 GLY A O 1
ATOM 1047 N N . ASP A 1 133 ? 20.627 21.302 -58.000 1.00 83.31 133 ASP A N 1
ATOM 1048 C CA . ASP A 1 133 ? 20.885 20.643 -56.727 1.00 83.31 133 ASP A CA 1
ATOM 1049 C C . ASP A 1 133 ? 20.005 19.399 -56.554 1.00 83.31 133 ASP A C 1
ATOM 1051 O O . ASP A 1 133 ? 18.860 19.329 -57.011 1.00 83.31 133 ASP A O 1
ATOM 1055 N N . LYS A 1 134 ? 20.579 18.382 -55.909 1.00 86.50 134 LYS A N 1
ATOM 1056 C CA . LYS A 1 134 ? 19.949 17.079 -55.694 1.00 86.50 134 LYS A CA 1
ATOM 1057 C C . LYS A 1 134 ? 19.517 16.959 -54.241 1.00 86.50 134 LYS A C 1
ATOM 1059 O O . LYS A 1 134 ? 20.363 17.005 -53.349 1.00 86.50 134 LYS A O 1
ATOM 1064 N N . TYR A 1 135 ? 18.229 16.722 -54.009 1.00 85.94 135 TYR A N 1
ATOM 1065 C CA . TYR A 1 135 ? 17.681 16.539 -52.665 1.00 85.94 135 TYR A CA 1
ATOM 1066 C C . TYR A 1 135 ? 17.271 15.085 -52.435 1.00 85.94 135 TYR A C 1
ATOM 1068 O O . TYR A 1 135 ? 16.548 14.493 -53.237 1.00 85.94 135 TYR A O 1
ATOM 1076 N N . LEU A 1 136 ? 17.713 14.497 -51.321 1.00 87.94 136 LEU A N 1
ATOM 1077 C CA . LEU A 1 136 ? 17.294 13.154 -50.927 1.00 87.94 136 LEU A CA 1
ATOM 1078 C C . LEU A 1 136 ? 15.828 13.178 -50.472 1.00 87.94 136 LEU A C 1
ATOM 1080 O O . LEU A 1 136 ? 15.458 13.913 -49.553 1.00 87.94 136 LEU A O 1
ATOM 1084 N N . LEU A 1 137 ? 14.996 12.346 -51.097 1.00 86.00 137 LEU A N 1
ATOM 1085 C CA . LEU A 1 137 ? 13.547 12.375 -50.904 1.00 86.00 137 LEU A CA 1
ATOM 1086 C C . LEU A 1 137 ? 13.104 11.780 -49.552 1.00 86.00 137 LEU A C 1
ATOM 1088 O O . LEU A 1 137 ? 12.040 12.111 -49.037 1.00 86.00 137 LEU A O 1
ATOM 1092 N N . GLU A 1 138 ? 13.931 10.930 -48.939 1.00 82.12 138 GLU A N 1
ATOM 1093 C CA . GLU A 1 138 ? 13.638 10.315 -47.635 1.00 82.12 138 GLU A CA 1
ATOM 1094 C C . GLU A 1 138 ? 13.660 11.317 -46.468 1.00 82.12 138 GLU A C 1
ATOM 1096 O O . GLU A 1 138 ? 12.985 11.102 -45.460 1.00 82.12 138 GLU A O 1
ATOM 1101 N N . THR A 1 139 ? 14.436 12.401 -46.586 1.00 79.81 139 THR A N 1
ATOM 1102 C CA . THR A 1 139 ? 14.640 13.406 -45.525 1.00 79.81 139 THR A CA 1
ATOM 1103 C C . THR A 1 139 ? 13.829 14.681 -45.723 1.00 79.81 139 THR A C 1
ATOM 1105 O O . THR A 1 139 ? 13.652 15.433 -44.771 1.00 79.81 139 THR A O 1
ATOM 1108 N N . SER A 1 140 ? 13.328 14.938 -46.934 1.00 79.50 140 SER A N 1
ATOM 1109 C CA . SER A 1 140 ? 12.652 16.193 -47.293 1.00 79.50 140 SER A CA 1
ATOM 1110 C C . SER A 1 140 ? 11.200 16.296 -46.810 1.00 79.50 140 SER A C 1
ATOM 1112 O O . SER A 1 140 ? 10.548 17.306 -47.046 1.00 79.50 140 SER A O 1
ATOM 1114 N N . GLY A 1 141 ? 10.662 15.255 -46.165 1.00 81.50 141 GLY A N 1
ATOM 1115 C CA . GLY A 1 141 ? 9.275 15.226 -45.684 1.00 81.50 141 GLY A CA 1
ATOM 1116 C C . GLY A 1 141 ? 8.216 15.061 -46.783 1.00 81.50 141 GLY A C 1
ATOM 1117 O O . GLY A 1 141 ? 7.044 14.894 -46.463 1.00 81.50 141 GLY A O 1
ATOM 1118 N N . LEU A 1 142 ? 8.617 15.037 -48.061 1.00 83.19 142 LEU A N 1
ATOM 1119 C CA . LEU A 1 142 ? 7.723 14.843 -49.210 1.00 83.19 142 LEU A CA 1
ATOM 1120 C C . LEU A 1 142 ? 7.205 13.401 -49.329 1.00 83.19 142 LEU A C 1
ATOM 1122 O O . LEU A 1 142 ? 6.149 13.170 -49.914 1.00 83.19 142 LEU A O 1
ATOM 1126 N N . VAL A 1 143 ? 7.927 12.423 -48.769 1.00 83.88 143 VAL A N 1
ATOM 1127 C CA . VAL A 1 143 ? 7.517 11.014 -48.765 1.00 83.88 143 VAL A CA 1
ATOM 1128 C C . VAL A 1 143 ? 7.087 10.573 -47.366 1.00 83.88 143 VAL A C 1
ATOM 1130 O O . VAL A 1 143 ? 7.884 10.625 -46.423 1.00 83.88 143 VAL A O 1
ATOM 1133 N N . PRO A 1 144 ? 5.856 10.054 -47.210 1.00 86.50 144 PRO A N 1
ATOM 1134 C CA . PRO A 1 144 ? 5.405 9.525 -45.934 1.00 86.50 144 PRO A CA 1
ATOM 1135 C C . PRO A 1 144 ? 6.162 8.252 -45.527 1.00 86.50 144 PRO A C 1
ATOM 1137 O O . PRO A 1 144 ? 6.015 7.189 -46.133 1.00 86.50 144 PRO A O 1
ATOM 1140 N N . LYS A 1 145 ? 6.945 8.340 -44.448 1.00 84.00 145 LYS A N 1
ATOM 1141 C CA . LYS A 1 145 ? 7.801 7.242 -43.961 1.00 84.00 145 LYS A CA 1
ATOM 1142 C C . LYS A 1 145 ? 7.067 6.213 -43.093 1.00 84.00 145 LYS A C 1
ATOM 1144 O O . LYS A 1 145 ? 7.370 5.025 -43.148 1.00 84.00 145 LYS A O 1
ATOM 1149 N N . TYR A 1 146 ? 6.103 6.659 -42.286 1.00 86.25 146 TYR A N 1
ATOM 1150 C CA . TYR A 1 146 ? 5.526 5.848 -41.202 1.00 86.25 146 TYR A CA 1
ATOM 1151 C C . TYR A 1 146 ? 4.110 5.323 -41.466 1.00 86.25 146 TYR A C 1
ATOM 1153 O O . TYR A 1 146 ? 3.577 4.601 -40.628 1.00 86.25 146 TYR A O 1
ATOM 1161 N N . ILE A 1 147 ? 3.521 5.622 -42.629 1.00 88.62 147 ILE A N 1
ATOM 1162 C CA . ILE A 1 147 ? 2.169 5.154 -42.991 1.00 88.62 147 ILE A CA 1
ATOM 1163 C C . ILE A 1 147 ? 2.119 3.625 -43.080 1.00 88.62 147 ILE A C 1
ATOM 1165 O O . ILE A 1 147 ? 1.165 2.999 -42.641 1.00 88.62 147 ILE A O 1
ATOM 1169 N N . LYS A 1 148 ? 3.177 3.001 -43.611 1.00 87.44 148 LYS A N 1
ATOM 1170 C CA . LYS A 1 148 ? 3.251 1.544 -43.811 1.00 87.44 148 LYS A CA 1
ATOM 1171 C C . LYS A 1 148 ? 3.774 0.788 -42.584 1.00 87.44 148 LYS A C 1
ATOM 1173 O O . LYS A 1 148 ? 4.198 -0.362 -42.703 1.00 87.44 148 LYS A O 1
ATOM 1178 N N . LYS A 1 149 ? 3.818 1.425 -41.408 1.00 93.81 149 LYS A N 1
ATOM 1179 C CA . LYS A 1 149 ? 4.227 0.740 -40.178 1.00 93.81 149 LYS A CA 1
ATOM 1180 C C . LYS A 1 149 ? 3.163 -0.303 -39.823 1.00 93.81 149 LYS A C 1
ATOM 1182 O O . LYS A 1 149 ? 1.978 -0.005 -39.849 1.00 93.81 149 LYS A O 1
ATOM 1187 N N . LYS A 1 150 ? 3.592 -1.512 -39.449 1.00 90.25 150 LYS A N 1
ATOM 1188 C CA . LYS A 1 150 ? 2.687 -2.622 -39.091 1.00 90.25 150 LYS A CA 1
ATOM 1189 C C . LYS A 1 150 ? 1.740 -2.275 -37.936 1.00 90.25 150 LYS A C 1
ATOM 1191 O O . LYS A 1 150 ? 0.608 -2.729 -37.922 1.00 90.25 150 LYS A O 1
ATOM 1196 N N . ASP A 1 151 ? 2.207 -1.438 -37.013 1.00 89.44 151 ASP A N 1
ATOM 1197 C CA . ASP A 1 151 ? 1.458 -1.019 -35.824 1.00 89.44 151 ASP A CA 1
ATOM 1198 C C . ASP A 1 151 ? 0.707 0.308 -36.034 1.00 89.44 151 ASP A C 1
ATOM 1200 O O . ASP A 1 151 ? 0.272 0.937 -35.070 1.00 89.44 151 ASP A O 1
ATOM 1204 N N . TYR A 1 152 ? 0.614 0.802 -37.274 1.00 92.25 152 TYR A N 1
ATOM 1205 C CA . TYR A 1 152 ? -0.105 2.041 -37.553 1.00 92.25 152 TYR A CA 1
ATOM 1206 C C . TYR A 1 152 ? -1.605 1.837 -37.303 1.00 92.25 152 TYR A C 1
ATOM 1208 O O . TYR A 1 152 ? -2.205 0.906 -37.830 1.00 92.25 152 TYR A O 1
ATOM 1216 N N . GLY A 1 153 ? -2.203 2.683 -36.462 1.00 89.75 153 GLY A N 1
ATOM 1217 C CA . GLY A 1 153 ? -3.610 2.563 -36.059 1.00 89.75 153 GLY A CA 1
ATOM 1218 C C . GLY A 1 153 ? -3.908 1.458 -35.035 1.00 89.75 153 GLY A C 1
ATOM 1219 O O . GLY A 1 153 ? -5.049 1.339 -34.598 1.00 89.75 153 GLY A O 1
ATOM 1220 N N . VAL A 1 154 ? -2.909 0.677 -34.608 1.00 94.06 154 VAL A N 1
ATOM 1221 C CA . VAL A 1 154 ? -3.073 -0.365 -33.583 1.00 94.06 154 VAL A CA 1
ATOM 1222 C C . VAL A 1 154 ? -2.696 0.194 -32.215 1.00 94.06 154 VAL A C 1
ATOM 1224 O O . VAL A 1 154 ? -1.637 0.799 -32.049 1.00 94.06 154 VAL A O 1
ATOM 1227 N N . ILE A 1 155 ? -3.546 -0.038 -31.211 1.00 94.62 155 ILE A N 1
ATOM 1228 C CA . ILE A 1 155 ? -3.259 0.350 -29.827 1.00 94.62 155 ILE A CA 1
ATOM 1229 C C . ILE A 1 155 ? -2.081 -0.491 -29.306 1.00 94.62 155 ILE A C 1
ATOM 1231 O O . ILE A 1 155 ? -2.158 -1.723 -29.301 1.00 94.62 155 ILE A O 1
ATOM 1235 N N . PRO A 1 156 ? -0.991 0.136 -28.832 1.00 95.75 156 PRO A N 1
ATOM 1236 C CA . PRO A 1 156 ? 0.129 -0.588 -28.251 1.00 95.75 156 PRO A CA 1
ATOM 1237 C C . PRO A 1 156 ? -0.266 -1.434 -27.033 1.00 95.75 156 PRO A C 1
ATOM 1239 O O . PRO A 1 156 ? -1.017 -0.988 -26.164 1.00 95.75 156 PRO A O 1
ATOM 1242 N N . LYS A 1 157 ? 0.341 -2.621 -26.909 1.00 94.75 157 LYS A N 1
ATOM 1243 C CA . LYS A 1 157 ? 0.067 -3.594 -25.831 1.00 94.75 157 LYS A CA 1
ATOM 1244 C C . LYS A 1 157 ? 0.210 -3.028 -24.412 1.00 94.75 157 LYS A C 1
ATOM 1246 O O . LYS A 1 157 ? -0.482 -3.460 -23.502 1.00 94.75 157 LYS A O 1
ATOM 1251 N N . TYR A 1 158 ? 1.099 -2.060 -24.198 1.00 95.50 158 TYR A N 1
ATOM 1252 C CA . TYR A 1 158 ? 1.282 -1.473 -22.868 1.00 95.50 158 TYR A CA 1
ATOM 1253 C C . TYR A 1 158 ? 0.079 -0.616 -22.438 1.00 95.50 158 TYR A C 1
ATOM 1255 O O . TYR A 1 158 ? -0.197 -0.495 -21.248 1.00 95.50 158 TYR A O 1
ATOM 1263 N N . ILE A 1 159 ? -0.648 -0.019 -23.392 1.00 96.69 159 ILE A N 1
ATOM 1264 C CA . ILE A 1 159 ? -1.826 0.805 -23.095 1.00 96.69 159 ILE A CA 1
ATOM 1265 C C . ILE A 1 159 ? -2.970 -0.087 -22.619 1.00 96.69 159 ILE A C 1
ATOM 1267 O O . ILE A 1 159 ? -3.649 0.255 -21.654 1.00 96.69 159 ILE A O 1
ATOM 1271 N N . THR A 1 160 ? -3.160 -1.249 -23.250 1.00 96.12 160 THR A N 1
ATOM 1272 C CA . THR A 1 160 ? -4.183 -2.211 -22.820 1.00 96.12 160 THR A CA 1
ATOM 1273 C C . THR A 1 160 ? -3.884 -2.732 -21.416 1.00 96.12 160 THR A C 1
ATOM 1275 O O . THR A 1 160 ? -4.757 -2.654 -20.557 1.00 96.12 160 THR A O 1
ATOM 1278 N N . GLN A 1 161 ? -2.632 -3.121 -21.146 1.00 96.81 161 GLN A N 1
ATOM 1279 C CA . GLN A 1 161 ? -2.186 -3.553 -19.813 1.00 96.81 161 GLN A CA 1
ATOM 1280 C C . GLN A 1 161 ? -2.424 -2.474 -18.748 1.00 96.81 161 GLN A C 1
ATOM 1282 O O . GLN A 1 161 ? -3.050 -2.729 -17.724 1.00 96.81 161 GLN A O 1
ATOM 1287 N N . ARG A 1 162 ? -2.031 -1.225 -19.024 1.00 98.00 162 ARG A N 1
ATOM 1288 C CA . ARG A 1 162 ? -2.238 -0.105 -18.094 1.00 98.00 162 ARG A CA 1
ATOM 1289 C C . ARG A 1 162 ? -3.718 0.155 -17.794 1.00 98.00 162 ARG A C 1
ATOM 1291 O O . ARG A 1 162 ? -4.075 0.479 -16.660 1.00 98.00 162 ARG A O 1
ATOM 1298 N N . ASN A 1 163 ? -4.581 0.038 -18.802 1.00 97.31 163 ASN A N 1
ATOM 1299 C CA . ASN A 1 163 ? -6.022 0.221 -18.634 1.00 97.31 163 ASN A CA 1
ATOM 1300 C C . ASN A 1 163 ? -6.636 -0.905 -17.791 1.00 97.31 163 ASN A C 1
ATOM 1302 O O . ASN A 1 163 ? -7.509 -0.644 -16.964 1.00 97.31 163 ASN A O 1
ATOM 1306 N N . GLU A 1 164 ? -6.181 -2.143 -17.979 1.00 97.44 164 GLU A N 1
ATOM 1307 C CA . GLU A 1 164 ? -6.587 -3.294 -17.167 1.00 97.44 164 GLU A CA 1
ATOM 1308 C C . GLU A 1 164 ? -6.163 -3.132 -15.705 1.00 97.44 164 GLU A C 1
ATOM 1310 O O . GLU A 1 164 ? -6.992 -3.324 -14.814 1.00 97.44 164 GLU A O 1
ATOM 1315 N N . ASP A 1 165 ? -4.925 -2.702 -15.458 1.00 96.50 165 ASP A N 1
ATOM 1316 C CA . ASP A 1 165 ? -4.418 -2.442 -14.107 1.00 96.50 165 ASP A CA 1
ATOM 1317 C C . ASP A 1 165 ? -5.212 -1.329 -13.412 1.00 96.50 165 ASP A C 1
ATOM 1319 O O . ASP A 1 165 ? -5.609 -1.470 -12.256 1.00 96.50 165 ASP A O 1
ATOM 1323 N N . THR A 1 166 ? -5.530 -0.253 -14.140 1.00 97.31 166 THR A N 1
ATOM 1324 C CA . THR A 1 166 ? -6.354 0.853 -13.623 1.00 97.31 166 THR A CA 1
ATOM 1325 C C . THR A 1 166 ? -7.752 0.364 -13.239 1.00 97.31 166 THR A C 1
ATOM 1327 O O . THR A 1 166 ? -8.234 0.662 -12.148 1.00 97.31 166 THR A O 1
ATOM 1330 N N . LYS A 1 167 ? -8.389 -0.445 -14.097 1.00 97.88 167 LYS A N 1
ATOM 1331 C CA . LYS A 1 167 ? -9.701 -1.046 -13.808 1.00 97.88 167 LYS A CA 1
ATOM 1332 C C . LYS A 1 167 ? -9.649 -2.008 -12.622 1.00 97.88 167 LYS A C 1
ATOM 1334 O O . LYS A 1 167 ? -10.613 -2.088 -11.866 1.00 97.88 167 LYS A O 1
ATOM 1339 N N . ARG A 1 168 ? -8.559 -2.764 -12.463 1.00 97.62 168 ARG A N 1
ATOM 1340 C CA . ARG A 1 168 ? -8.375 -3.674 -11.325 1.00 97.62 168 ARG A CA 1
ATOM 1341 C C . ARG A 1 168 ? -8.259 -2.890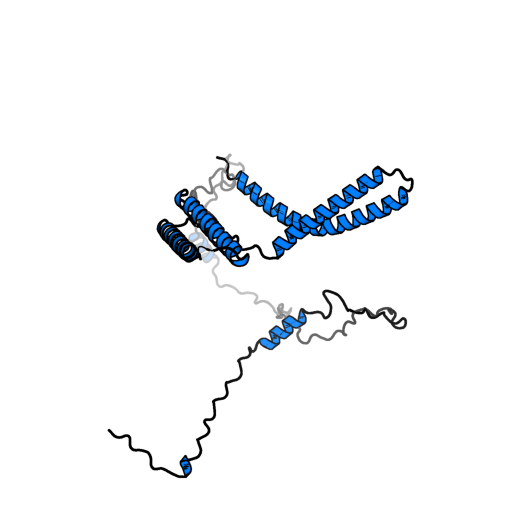 -10.018 1.00 97.62 168 ARG A C 1
ATOM 1343 O O . ARG A 1 168 ? -9.017 -3.169 -9.095 1.00 97.62 168 ARG A O 1
ATOM 1350 N N . ALA A 1 169 ? -7.410 -1.865 -9.988 1.00 96.38 169 ALA A N 1
ATOM 1351 C CA . ALA A 1 169 ? -7.245 -0.997 -8.824 1.00 96.38 169 ALA A CA 1
ATOM 1352 C C . ALA A 1 169 ? -8.559 -0.294 -8.429 1.00 96.38 169 ALA A C 1
ATOM 1354 O O . ALA A 1 169 ? -8.884 -0.214 -7.247 1.00 96.38 169 ALA A O 1
ATOM 1355 N N . GLN A 1 170 ? -9.349 0.164 -9.408 1.00 95.88 170 GLN A N 1
ATOM 1356 C CA . GLN A 1 170 ? -10.677 0.745 -9.158 1.00 95.88 170 GLN A CA 1
ATOM 1357 C C . GLN A 1 170 ? -11.622 -0.253 -8.481 1.00 95.88 170 GLN A C 1
ATOM 1359 O O . GLN A 1 170 ? -12.214 0.065 -7.455 1.00 95.88 170 GLN A O 1
ATOM 1364 N N . LYS A 1 171 ? -11.705 -1.485 -8.994 1.00 97.06 171 LYS A N 1
ATOM 1365 C CA . LYS A 1 171 ? -12.553 -2.535 -8.409 1.00 97.06 171 LYS A CA 1
ATOM 1366 C C . LYS A 1 171 ? -12.131 -2.915 -6.992 1.00 97.06 171 LYS A C 1
ATOM 1368 O O . LYS A 1 171 ? -12.987 -3.135 -6.142 1.00 97.06 171 LYS A O 1
ATOM 1373 N N . GLU A 1 172 ? -10.828 -3.006 -6.735 1.00 96.12 172 GLU A N 1
ATOM 1374 C CA . GLU A 1 172 ? -10.292 -3.285 -5.397 1.00 96.12 172 GLU A CA 1
ATOM 1375 C C . GLU A 1 172 ? -10.644 -2.161 -4.416 1.00 96.12 172 GLU A C 1
ATOM 1377 O O .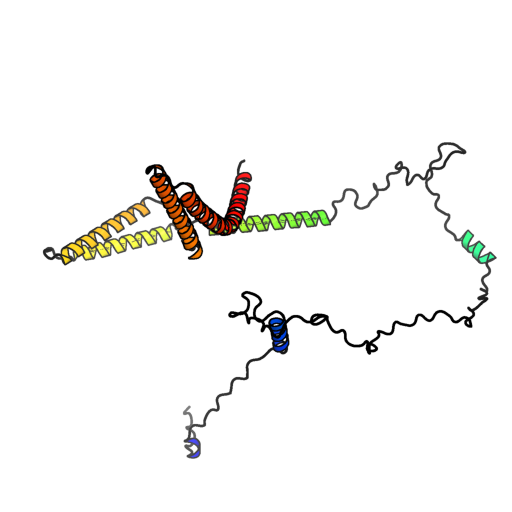 GLU A 1 172 ? -11.080 -2.421 -3.293 1.00 96.12 172 GLU A O 1
ATOM 1382 N N . TYR A 1 173 ? -10.523 -0.909 -4.861 1.00 94.06 173 TYR A N 1
ATOM 1383 C CA . TYR A 1 173 ? -10.910 0.256 -4.077 1.00 94.06 173 TYR A CA 1
ATOM 1384 C C . TYR A 1 173 ? -12.413 0.263 -3.765 1.00 94.06 173 TYR A C 1
ATOM 1386 O O . TYR A 1 173 ? -12.794 0.354 -2.597 1.00 94.06 173 TYR A O 1
ATOM 1394 N N . GLU A 1 174 ? -13.266 0.077 -4.773 1.00 94.75 174 GLU A N 1
ATOM 1395 C CA . GLU A 1 174 ? -14.721 -0.024 -4.603 1.00 94.75 174 GLU A CA 1
ATOM 1396 C C . GLU A 1 174 ? -15.107 -1.166 -3.651 1.00 94.75 174 GLU A C 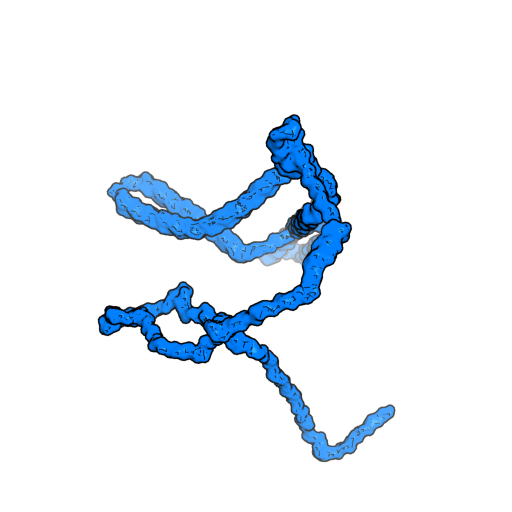1
ATOM 1398 O O . GLU A 1 174 ? -15.918 -0.970 -2.745 1.00 94.75 174 GLU A O 1
ATOM 1403 N N . ALA A 1 175 ? -14.482 -2.340 -3.790 1.00 96.44 175 ALA A N 1
ATOM 1404 C CA . ALA A 1 175 ? -14.702 -3.472 -2.893 1.00 96.44 175 ALA A CA 1
ATOM 1405 C C . ALA A 1 175 ? -14.333 -3.127 -1.442 1.00 96.44 175 ALA A C 1
ATOM 1407 O O . ALA A 1 175 ? -15.106 -3.417 -0.526 1.00 96.44 175 ALA A O 1
ATOM 1408 N N . SER A 1 176 ? -13.204 -2.442 -1.231 1.00 93.44 176 SER A N 1
ATOM 1409 C CA . SER A 1 176 ? -12.776 -2.007 0.102 1.00 93.44 176 SER A CA 1
ATOM 1410 C C . SER A 1 176 ? -13.757 -1.016 0.740 1.00 93.44 176 SER A C 1
ATOM 1412 O O . SER A 1 176 ? -14.067 -1.142 1.927 1.00 93.44 176 SER A O 1
ATOM 1414 N N . ILE A 1 177 ? -14.317 -0.090 -0.047 1.00 92.56 177 ILE A N 1
ATOM 1415 C CA . ILE A 1 177 ? -15.350 0.845 0.416 1.00 92.56 177 ILE A CA 1
ATOM 1416 C C . ILE A 1 177 ? -16.605 0.075 0.808 1.00 92.56 177 ILE A C 1
ATOM 1418 O O . ILE A 1 177 ? -17.145 0.290 1.889 1.00 92.56 177 ILE A O 1
ATOM 1422 N N . VAL A 1 178 ? -17.066 -0.847 -0.038 1.00 92.69 178 VAL A N 1
ATOM 1423 C CA . VAL A 1 178 ? -18.262 -1.650 0.243 1.00 92.69 178 VAL A CA 1
ATOM 1424 C C . VAL A 1 178 ? -18.082 -2.471 1.519 1.00 92.69 178 VAL A C 1
ATOM 1426 O O . VAL A 1 178 ? -19.008 -2.560 2.324 1.00 92.69 178 VAL A O 1
ATOM 1429 N N . GLU A 1 179 ? -16.904 -3.047 1.751 1.00 88.00 179 GLU A N 1
ATOM 1430 C CA . GLU A 1 179 ? -16.606 -3.749 3.000 1.00 88.00 179 GLU A CA 1
ATOM 1431 C C . GLU A 1 179 ? -16.601 -2.821 4.215 1.00 88.00 179 GLU A C 1
ATOM 1433 O O . GLU A 1 179 ? -17.147 -3.183 5.257 1.00 88.00 179 GLU A O 1
ATOM 1438 N N . GLN A 1 180 ? -16.012 -1.630 4.101 1.00 83.50 180 GLN A N 1
ATOM 1439 C CA . GLN A 1 180 ? -16.039 -0.630 5.170 1.00 83.50 180 GLN A CA 1
ATOM 1440 C C . GLN A 1 180 ? -17.469 -0.183 5.475 1.00 83.50 180 GLN A C 1
ATOM 1442 O O . GLN A 1 180 ? -17.861 -0.147 6.638 1.00 83.50 180 GLN A O 1
ATOM 1447 N N . LEU A 1 181 ? -18.277 0.076 4.446 1.00 82.75 181 LEU A N 1
ATOM 1448 C CA . LEU A 1 181 ? -19.688 0.416 4.599 1.00 82.75 181 LEU A CA 1
ATOM 1449 C C . LEU A 1 181 ? -20.469 -0.724 5.253 1.00 82.75 181 LEU A C 1
ATOM 1451 O O . LEU A 1 181 ? -21.264 -0.463 6.144 1.00 82.75 181 LEU A O 1
ATOM 1455 N N . LYS A 1 182 ? -20.211 -1.985 4.888 1.00 81.88 182 LYS A N 1
ATOM 1456 C CA . LYS A 1 182 ? -20.832 -3.153 5.537 1.00 81.88 182 LYS A CA 1
ATOM 1457 C C . LYS A 1 182 ? -20.433 -3.298 7.006 1.00 81.88 182 LYS A C 1
ATOM 1459 O O . LYS A 1 182 ? -21.270 -3.682 7.812 1.00 81.88 182 LYS A O 1
ATOM 1464 N N . LYS A 1 183 ? -19.177 -2.999 7.355 1.00 77.25 183 LYS A N 1
ATOM 1465 C CA . LYS A 1 183 ? -18.688 -3.021 8.747 1.00 77.25 183 LYS A CA 1
ATOM 1466 C C . LYS A 1 183 ? -19.288 -1.886 9.579 1.00 77.25 183 LYS A C 1
ATOM 1468 O O . LYS A 1 183 ? -19.640 -2.099 10.734 1.00 77.25 183 LYS A O 1
ATOM 1473 N N . ASN A 1 184 ? -19.414 -0.705 8.976 1.00 72.62 184 ASN A N 1
ATOM 1474 C CA . ASN A 1 184 ? -19.954 0.494 9.618 1.00 72.62 184 ASN A CA 1
ATOM 1475 C C . ASN A 1 184 ? -21.489 0.522 9.628 1.00 72.62 184 ASN A C 1
ATOM 1477 O O . ASN A 1 184 ? -22.083 1.272 10.401 1.00 72.62 184 ASN A O 1
ATOM 1481 N N . ALA A 1 185 ? -22.145 -0.268 8.775 1.00 76.06 185 ALA A N 1
ATOM 1482 C CA . ALA A 1 185 ? -23.591 -0.391 8.763 1.00 76.06 185 ALA A CA 1
ATOM 1483 C C . ALA A 1 185 ? -24.065 -0.991 10.092 1.00 76.06 185 ALA A C 1
ATOM 1485 O O . ALA A 1 185 ? -23.652 -2.080 10.493 1.00 76.06 185 ALA A O 1
ATOM 1486 N N . MET A 1 186 ? -24.958 -0.269 10.768 1.00 78.38 186 MET A N 1
ATOM 1487 C CA . MET A 1 186 ? -25.615 -0.752 11.979 1.00 78.38 186 MET A CA 1
ATOM 1488 C C . MET A 1 186 ? -26.351 -2.061 11.681 1.00 78.38 186 MET A C 1
ATOM 1490 O O . MET A 1 186 ? -27.062 -2.167 10.675 1.00 78.38 186 MET A O 1
ATOM 1494 N N . LYS A 1 187 ? -26.198 -3.064 12.555 1.00 82.31 187 LYS A N 1
ATOM 1495 C CA . LYS A 1 187 ? -26.869 -4.353 12.370 1.00 82.31 187 LYS A CA 1
ATOM 1496 C C . LYS A 1 187 ? -28.372 -4.128 12.522 1.00 82.31 187 LYS A C 1
ATOM 1498 O O . LYS A 1 187 ? -28.844 -3.744 13.586 1.00 82.31 187 LYS A O 1
ATOM 1503 N N . ARG A 1 188 ? -29.144 -4.378 11.466 1.00 85.62 188 ARG A N 1
ATOM 1504 C CA . ARG A 1 188 ? -30.607 -4.412 11.569 1.00 85.62 188 ARG A CA 1
ATOM 1505 C C . ARG A 1 188 ? -31.016 -5.662 12.348 1.00 85.62 188 ARG A C 1
ATOM 1507 O O . ARG A 1 188 ? -30.607 -6.762 11.981 1.00 85.62 188 ARG A O 1
ATOM 1514 N N . LEU A 1 189 ? -31.830 -5.490 13.387 1.00 87.31 189 LEU A N 1
ATOM 1515 C CA . LEU A 1 189 ? -32.434 -6.606 14.110 1.00 87.31 189 LEU A CA 1
ATOM 1516 C C . LEU A 1 189 ? -33.404 -7.337 13.173 1.00 87.31 189 LEU A C 1
ATOM 1518 O O . LEU A 1 189 ? -34.255 -6.701 12.540 1.00 87.31 189 LEU A O 1
ATOM 1522 N N . SER A 1 190 ? -33.257 -8.654 13.055 1.00 91.38 190 SER A N 1
ATOM 1523 C CA . SER A 1 190 ? -34.191 -9.461 12.268 1.00 91.38 190 SER A CA 1
ATOM 1524 C C . SER A 1 190 ? -35.555 -9.549 12.959 1.00 91.38 190 SER A C 1
ATOM 1526 O O . SER A 1 190 ? -35.670 -9.406 14.179 1.00 91.38 190 SER A O 1
ATOM 1528 N N . ASP A 1 191 ? -36.609 -9.810 12.185 1.00 89.94 191 ASP A N 1
ATOM 1529 C CA . ASP A 1 191 ? -37.965 -9.915 12.734 1.00 89.94 191 ASP A CA 1
ATOM 1530 C C . ASP A 1 191 ? -38.103 -11.107 13.704 1.00 89.94 191 ASP A C 1
ATOM 1532 O O . ASP A 1 191 ? -38.912 -11.063 14.631 1.00 89.94 191 ASP A O 1
ATOM 1536 N N . GLU A 1 192 ? -37.296 -12.156 13.526 1.00 92.56 192 GLU A N 1
ATOM 1537 C CA . GLU A 1 192 ? -37.232 -13.323 14.414 1.00 92.56 192 GLU A CA 1
ATOM 1538 C C . GLU A 1 192 ? -36.564 -12.983 15.750 1.00 92.56 192 GLU A C 1
ATOM 1540 O O . GLU A 1 192 ? -37.155 -13.220 16.808 1.00 92.56 192 GLU A O 1
ATOM 1545 N N . GLU A 1 193 ? -35.381 -12.356 15.715 1.00 90.94 193 GLU A N 1
ATOM 1546 C CA . GLU A 1 193 ? -34.680 -11.893 16.922 1.00 90.94 193 GLU A CA 1
ATOM 1547 C C . GLU A 1 193 ? -35.555 -10.895 17.703 1.00 90.94 193 GLU A C 1
ATOM 1549 O O . GLU A 1 193 ? -35.662 -10.989 18.926 1.00 90.94 193 GLU A O 1
ATOM 1554 N N . ARG A 1 194 ? -36.259 -9.995 17.002 1.00 92.62 194 ARG A N 1
ATOM 1555 C CA . ARG A 1 194 ? -37.232 -9.061 17.593 1.00 92.62 194 ARG A CA 1
ATOM 1556 C C . ARG A 1 194 ? -38.343 -9.791 18.347 1.00 92.62 194 ARG A C 1
ATOM 1558 O O . ARG A 1 194 ? -38.643 -9.429 19.483 1.00 92.62 194 ARG A O 1
ATOM 1565 N N . ARG A 1 195 ? -38.978 -10.798 17.734 1.00 92.94 195 ARG A N 1
ATOM 1566 C CA . ARG A 1 195 ? -40.052 -11.571 18.389 1.00 92.94 195 ARG A CA 1
ATOM 1567 C C . ARG A 1 195 ? -39.530 -12.318 19.609 1.00 92.94 195 ARG A C 1
ATOM 1569 O O . ARG A 1 195 ? -40.192 -12.304 20.642 1.00 92.94 195 ARG A O 1
ATOM 1576 N N . SER A 1 196 ? -38.349 -12.926 19.502 1.00 95.00 196 SER A N 1
ATOM 1577 C CA . SER A 1 196 ? -37.706 -13.617 20.623 1.00 95.00 196 SER A CA 1
ATOM 1578 C C . SER A 1 196 ? -37.414 -12.660 21.781 1.00 95.00 196 SER A C 1
ATOM 1580 O O . SER A 1 196 ? -37.670 -12.995 22.935 1.00 95.00 196 SER A O 1
ATOM 1582 N N . LEU A 1 197 ? -36.914 -11.459 21.483 1.00 93.19 197 LEU A N 1
ATOM 1583 C CA . LEU A 1 197 ? -36.618 -10.438 22.485 1.00 93.19 197 LEU A CA 1
ATOM 1584 C C . LEU A 1 197 ? -37.892 -9.953 23.186 1.00 93.19 197 LEU A C 1
ATOM 1586 O O . LEU A 1 197 ? -37.940 -9.890 24.410 1.00 93.19 197 LEU A O 1
ATOM 1590 N N . LEU A 1 198 ? -38.955 -9.708 22.422 1.00 94.88 198 LEU A N 1
ATOM 1591 C CA . LEU A 1 198 ? -40.255 -9.304 22.952 1.00 94.88 198 LEU A CA 1
ATOM 1592 C C . LEU A 1 198 ? -40.882 -10.401 23.829 1.00 94.88 198 LEU A C 1
ATOM 1594 O O . LEU A 1 198 ? -41.401 -10.105 24.902 1.00 94.88 198 LEU A O 1
ATOM 1598 N N . GLN A 1 199 ? -40.784 -11.672 23.427 1.00 96.62 199 GLN A N 1
ATOM 1599 C CA . GLN A 1 199 ? -41.193 -12.799 24.273 1.00 96.62 199 GLN A CA 1
ATOM 1600 C C . GLN A 1 199 ? -40.362 -12.884 25.559 1.00 96.62 199 GLN A C 1
ATOM 1602 O O . GLN A 1 199 ? -40.917 -13.166 26.617 1.00 96.62 199 GLN A O 1
ATOM 1607 N N . GLY A 1 200 ? -39.052 -12.633 25.485 1.00 97.31 200 GLY A N 1
ATOM 1608 C CA . GLY A 1 200 ? -38.174 -12.587 26.655 1.00 97.31 200 GLY A CA 1
ATOM 1609 C C . GLY A 1 200 ? -38.560 -11.482 27.640 1.00 97.31 200 GLY A C 1
ATOM 1610 O O . GLY A 1 200 ? -38.671 -11.747 28.835 1.00 97.31 200 GLY A O 1
ATOM 1611 N N . LEU A 1 201 ? -38.839 -10.274 27.140 1.00 96.75 201 LEU A N 1
ATOM 1612 C CA . LEU A 1 201 ? -39.297 -9.150 27.962 1.00 96.75 201 LEU A CA 1
ATOM 1613 C C . LEU A 1 201 ? -40.648 -9.437 28.626 1.00 96.75 201 LEU A C 1
ATOM 1615 O O . LEU A 1 201 ? -40.793 -9.193 29.821 1.00 96.75 201 LEU A O 1
ATOM 1619 N N . LYS A 1 202 ? -41.608 -10.012 27.888 1.00 96.62 202 LYS A N 1
ATOM 1620 C CA . LYS A 1 202 ? -42.920 -10.393 28.440 1.00 96.62 202 LYS A CA 1
ATOM 1621 C C . LYS A 1 202 ? -42.798 -11.453 29.532 1.00 96.62 202 LYS A C 1
ATOM 1623 O O . LYS A 1 202 ? -43.396 -11.292 30.588 1.00 96.62 202 LYS A O 1
ATOM 1628 N N . LYS A 1 203 ? -41.958 -12.474 29.328 1.00 97.88 203 LYS A N 1
ATOM 1629 C CA . LYS A 1 203 ? -41.657 -13.466 30.370 1.00 97.88 203 LYS A CA 1
ATOM 1630 C C . LYS A 1 203 ? -41.063 -12.804 31.608 1.00 97.88 203 LYS A C 1
ATOM 1632 O O . LYS A 1 203 ? -41.575 -13.019 32.693 1.00 97.88 203 LYS A O 1
ATOM 1637 N N . ASN A 1 204 ? -40.043 -11.958 31.456 1.00 97.50 204 ASN A N 1
ATOM 1638 C CA . ASN A 1 204 ? -39.424 -11.270 32.593 1.00 97.50 204 ASN A CA 1
ATOM 1639 C C . ASN A 1 204 ? -40.438 -10.393 33.355 1.00 97.50 204 ASN A C 1
ATOM 1641 O O . ASN A 1 204 ? -40.458 -10.382 34.583 1.00 97.50 204 ASN A O 1
ATOM 1645 N N . TRP A 1 205 ? -41.336 -9.715 32.634 1.00 97.44 205 TRP A N 1
ATOM 1646 C CA . TRP A 1 205 ? -42.429 -8.962 33.249 1.00 97.44 205 TRP A CA 1
ATOM 1647 C C . TRP A 1 205 ? -43.371 -9.874 34.048 1.00 97.44 205 TRP A C 1
ATOM 1649 O O . TRP A 1 205 ? -43.684 -9.553 35.191 1.00 97.44 205 TRP A O 1
ATOM 1659 N N . GLU A 1 206 ? -43.755 -11.040 33.515 1.00 97.06 206 GLU A N 1
ATOM 1660 C CA . GLU A 1 206 ? -44.559 -12.036 34.245 1.00 97.06 206 GLU A CA 1
ATOM 1661 C C . GLU A 1 206 ? -43.853 -12.532 35.519 1.00 97.06 206 GLU A C 1
ATOM 1663 O O . GLU A 1 206 ? -44.506 -12.751 36.542 1.00 97.06 206 GLU A O 1
ATOM 1668 N N . GLU A 1 207 ? -42.526 -12.695 35.491 1.00 96.81 207 GLU A N 1
ATOM 1669 C CA . GLU A 1 207 ? -41.749 -13.105 36.665 1.00 96.81 207 GLU A CA 1
ATOM 1670 C C . GLU A 1 207 ? -41.750 -12.031 37.758 1.00 96.81 207 GLU A C 1
ATOM 1672 O O . GLU A 1 207 ? -42.084 -12.341 38.905 1.00 96.81 207 GLU A O 1
ATOM 1677 N N . VAL A 1 208 ? -41.453 -10.776 37.400 1.00 97.12 208 VAL A N 1
ATOM 1678 C CA . VAL A 1 208 ? -41.485 -9.630 38.328 1.00 97.12 208 VAL A CA 1
ATOM 1679 C C . VAL A 1 208 ? -42.897 -9.419 38.875 1.00 97.12 208 VAL A C 1
ATOM 1681 O O . VAL A 1 208 ? -43.074 -9.189 40.072 1.00 97.12 208 VAL A O 1
ATOM 1684 N N . TYR A 1 209 ? -43.913 -9.556 38.024 1.00 96.56 209 TYR A N 1
ATOM 1685 C CA . TYR A 1 209 ? -45.311 -9.426 38.419 1.00 96.56 209 TYR A CA 1
ATOM 1686 C C . TYR A 1 209 ? -45.736 -10.533 39.393 1.00 96.56 209 TYR A C 1
ATOM 1688 O O . TYR A 1 209 ? -46.397 -10.262 40.395 1.00 96.56 209 TYR A O 1
ATOM 1696 N N . ARG A 1 210 ? -45.300 -11.777 39.169 1.00 97.00 210 ARG A N 1
ATOM 1697 C CA . ARG A 1 210 ? -45.520 -12.890 40.104 1.00 97.00 210 ARG A CA 1
ATOM 1698 C C . ARG A 1 210 ? -44.858 -12.644 41.461 1.00 97.00 210 ARG A C 1
ATOM 1700 O O . ARG A 1 210 ? -45.455 -12.962 42.487 1.00 97.00 210 ARG A O 1
ATOM 1707 N N . ASP A 1 211 ? -43.652 -12.086 41.490 1.00 94.38 211 ASP A N 1
ATOM 1708 C CA . ASP A 1 211 ? -42.975 -11.747 42.748 1.00 94.38 211 ASP A CA 1
ATOM 1709 C C . ASP A 1 211 ? -43.659 -10.579 43.468 1.00 94.38 211 ASP A C 1
ATOM 1711 O O . ASP A 1 211 ? -43.812 -10.611 44.691 1.00 94.38 211 ASP A O 1
ATOM 1715 N N . PHE A 1 212 ? -44.171 -9.604 42.716 1.00 95.06 212 PHE A N 1
ATOM 1716 C CA . PHE A 1 212 ? -45.016 -8.539 43.251 1.00 95.06 212 PHE A CA 1
ATOM 1717 C C . PHE A 1 212 ? -46.314 -9.089 43.863 1.00 95.06 212 PHE A C 1
ATOM 1719 O O . PHE A 1 212 ? -46.688 -8.693 44.965 1.00 95.06 212 PHE A O 1
ATOM 1726 N N . GLN A 1 213 ? -46.966 -10.055 43.209 1.00 93.88 213 GLN A N 1
ATOM 1727 C CA . GLN A 1 213 ? -48.167 -10.722 43.732 1.00 93.88 213 GLN A CA 1
ATOM 1728 C C . GLN A 1 213 ? -47.909 -11.542 45.002 1.00 93.88 213 GLN A C 1
ATOM 1730 O O . GLN A 1 213 ? -48.805 -11.693 45.829 1.00 93.88 213 GLN A O 1
ATOM 1735 N N . ARG A 1 214 ? -46.699 -12.085 45.166 1.00 92.44 214 ARG A N 1
ATOM 1736 C CA . ARG A 1 214 ? -46.296 -12.842 46.363 1.00 92.44 214 ARG A CA 1
ATOM 1737 C C . ARG A 1 214 ? -46.033 -11.953 47.578 1.00 92.44 214 ARG A C 1
ATOM 1739 O O . ARG A 1 214 ? -45.817 -12.480 48.670 1.00 92.44 214 ARG A O 1
ATOM 1746 N N . LEU A 1 215 ? -46.010 -10.632 47.406 1.00 91.62 215 LEU A N 1
ATOM 1747 C CA . LEU A 1 215 ? -45.755 -9.704 48.498 1.00 91.62 215 LEU A CA 1
ATOM 1748 C C . LEU A 1 215 ? -46.881 -9.761 49.546 1.00 91.62 215 LEU A C 1
ATOM 1750 O O . LEU A 1 215 ? -48.057 -9.895 49.215 1.00 91.62 215 LEU A O 1
ATOM 1754 N N . SER A 1 216 ? -46.525 -9.649 50.829 1.00 88.75 216 SER A N 1
ATOM 1755 C CA . SER A 1 216 ? -47.512 -9.614 51.913 1.00 88.75 216 SER A CA 1
ATOM 1756 C C . SER A 1 216 ? -48.383 -8.358 51.831 1.00 88.75 216 SER A C 1
ATOM 1758 O O . SER A 1 216 ? -47.865 -7.273 51.574 1.00 88.75 216 SER A O 1
ATOM 1760 N N . VAL A 1 217 ? -49.680 -8.492 52.133 1.00 88.00 217 VAL A N 1
ATOM 1761 C CA . VAL A 1 217 ? -50.634 -7.363 52.183 1.00 88.00 217 VAL A CA 1
ATOM 1762 C C . VAL A 1 217 ? -50.180 -6.290 53.182 1.00 88.00 217 VAL A C 1
ATOM 1764 O O . VAL A 1 217 ? -50.300 -5.098 52.913 1.00 88.00 217 VAL A O 1
ATOM 1767 N N . GLU A 1 218 ? -49.590 -6.707 54.302 1.00 86.69 218 GLU A N 1
ATOM 1768 C CA . GLU A 1 218 ? -49.014 -5.816 55.312 1.00 86.69 218 GLU A CA 1
ATOM 1769 C C . GLU A 1 218 ? -47.581 -5.404 54.933 1.00 86.69 218 GLU A C 1
ATOM 1771 O O . GLU A 1 218 ? -46.646 -6.221 54.913 1.00 86.69 218 GLU A O 1
ATOM 1776 N N . ILE A 1 219 ? -47.399 -4.114 54.638 1.00 85.00 219 ILE A N 1
ATOM 1777 C CA . ILE A 1 219 ? -46.130 -3.515 54.195 1.00 85.00 219 ILE A CA 1
ATOM 1778 C C . ILE A 1 219 ? -45.708 -2.423 55.183 1.00 85.00 219 ILE A C 1
ATOM 1780 O O . ILE A 1 219 ? -45.495 -1.262 54.829 1.00 85.00 219 ILE A O 1
ATOM 1784 N N . ASP A 1 220 ? -45.590 -2.797 56.453 1.00 89.06 220 ASP A N 1
ATOM 1785 C CA . ASP A 1 220 ? -45.356 -1.815 57.516 1.00 89.06 220 ASP A CA 1
ATOM 1786 C C . ASP A 1 220 ? -43.872 -1.476 57.682 1.00 89.06 220 ASP A C 1
ATOM 1788 O O . ASP A 1 220 ? -43.509 -0.339 57.994 1.00 89.06 220 ASP A O 1
ATOM 1792 N N . THR A 1 221 ? -42.987 -2.435 57.393 1.00 92.69 221 THR A N 1
ATOM 1793 C CA . THR A 1 221 ? -41.542 -2.264 57.565 1.00 92.69 221 THR A CA 1
ATOM 1794 C C . THR A 1 221 ? -40.890 -1.580 56.357 1.00 92.69 221 THR A C 1
ATOM 1796 O O . THR A 1 221 ? -41.181 -1.882 55.199 1.00 92.69 221 THR A O 1
ATOM 1799 N N . ILE A 1 222 ? -39.947 -0.669 56.627 1.00 92.25 222 ILE A N 1
ATOM 1800 C CA . ILE A 1 222 ? -39.165 0.077 55.621 1.00 92.25 222 ILE A CA 1
ATOM 1801 C C . ILE A 1 222 ? -38.567 -0.824 54.516 1.00 92.25 222 ILE A C 1
ATOM 1803 O O . ILE A 1 222 ? -38.755 -0.500 53.343 1.00 92.25 222 ILE A O 1
ATOM 1807 N N . PRO A 1 223 ? -37.906 -1.966 54.807 1.00 91.69 223 PRO A N 1
ATOM 1808 C CA . PRO A 1 223 ? -37.358 -2.821 53.750 1.00 91.69 223 PRO A CA 1
ATOM 1809 C C . PRO A 1 223 ? -38.432 -3.420 52.833 1.00 91.69 223 PRO A C 1
ATOM 1811 O O . PRO A 1 223 ? -38.200 -3.539 51.632 1.00 91.69 223 PRO A O 1
ATOM 1814 N N . LYS A 1 224 ? -39.623 -3.748 53.358 1.00 91.31 224 LYS A N 1
ATOM 1815 C CA . LYS A 1 224 ? -40.737 -4.242 52.534 1.00 91.31 224 LYS A CA 1
ATOM 1816 C C . LYS A 1 224 ? -41.254 -3.156 51.583 1.00 91.31 224 LYS A C 1
ATOM 1818 O O . LYS A 1 224 ? -41.565 -3.461 50.434 1.00 91.31 224 LYS A O 1
ATOM 1823 N N . LYS A 1 225 ? -41.286 -1.891 52.027 1.00 92.56 225 LYS A N 1
ATOM 1824 C CA . LYS A 1 225 ? -41.666 -0.736 51.190 1.00 92.56 225 LYS A CA 1
ATOM 1825 C C . LYS A 1 225 ? -40.673 -0.505 50.050 1.00 92.56 225 LYS A C 1
ATOM 1827 O O . LYS A 1 225 ? -41.088 -0.414 48.901 1.00 92.56 225 LYS A O 1
ATOM 1832 N N . LEU A 1 226 ? -39.373 -0.499 50.354 1.00 94.75 226 LEU A N 1
ATOM 1833 C CA . LEU A 1 226 ? -38.318 -0.331 49.346 1.00 94.75 226 LEU A CA 1
ATOM 1834 C C . LEU A 1 226 ? -38.294 -1.481 48.332 1.00 94.75 226 LEU A C 1
ATOM 1836 O O . LEU A 1 226 ? -38.067 -1.270 47.143 1.00 94.75 226 LEU A O 1
ATOM 1840 N N . TYR A 1 227 ? -38.545 -2.710 48.787 1.00 94.31 227 TYR A N 1
ATOM 1841 C CA . TYR A 1 227 ? -38.623 -3.864 47.896 1.00 94.31 227 TYR A CA 1
ATOM 1842 C C . TYR A 1 227 ? -39.819 -3.771 46.938 1.00 94.31 227 TYR A C 1
ATOM 1844 O O . TYR A 1 227 ? -39.654 -4.010 45.743 1.00 94.31 227 TYR A O 1
ATOM 1852 N N . LYS A 1 228 ? -40.991 -3.345 47.430 1.00 94.25 228 LYS A N 1
ATOM 1853 C CA . LYS A 1 228 ? -42.160 -3.061 46.587 1.00 94.25 228 LYS A CA 1
ATOM 1854 C C . LYS A 1 228 ? -41.855 -1.996 45.535 1.00 94.25 228 LYS A C 1
ATOM 1856 O O . LYS A 1 228 ? -42.092 -2.223 44.355 1.00 94.25 228 LYS A O 1
ATOM 1861 N N . GLU A 1 229 ? -41.298 -0.865 45.958 1.00 95.38 229 GLU A N 1
ATOM 1862 C CA . GLU A 1 229 ? -40.942 0.242 45.064 1.00 95.38 229 GLU A CA 1
ATOM 1863 C C . GLU A 1 229 ? -39.966 -0.209 43.968 1.00 95.38 229 GLU A C 1
ATOM 1865 O O . GLU A 1 229 ? -40.134 0.129 42.796 1.00 95.38 229 GLU A O 1
ATOM 1870 N N . LYS A 1 230 ? -38.985 -1.050 44.319 1.00 96.75 230 LYS A N 1
ATOM 1871 C CA . LYS A 1 230 ? -38.064 -1.647 43.347 1.00 96.75 230 LYS A CA 1
ATOM 1872 C C . LYS A 1 230 ? -38.798 -2.496 42.304 1.00 96.75 230 LYS A C 1
ATOM 1874 O O . LYS A 1 230 ? -38.505 -2.352 41.118 1.00 96.75 230 LYS A O 1
ATOM 1879 N N . LEU A 1 231 ? -39.722 -3.363 42.725 1.00 96.31 231 LEU A N 1
ATOM 1880 C CA . LEU A 1 231 ? -40.506 -4.199 41.805 1.00 96.31 231 LEU A CA 1
ATOM 1881 C C . LEU A 1 231 ? -41.389 -3.344 40.884 1.00 96.31 231 LEU A C 1
ATOM 1883 O O . LEU A 1 231 ? -41.441 -3.596 39.684 1.00 96.31 231 LEU A O 1
ATOM 1887 N N . GLU A 1 232 ? -42.017 -2.289 41.410 1.00 95.31 232 GLU A N 1
ATOM 1888 C CA . GLU A 1 232 ? -42.828 -1.355 40.615 1.00 95.31 232 GLU A CA 1
ATOM 1889 C C . GLU A 1 232 ? -41.994 -0.590 39.581 1.00 95.31 232 GLU A C 1
ATOM 1891 O O . GLU A 1 232 ? -42.424 -0.424 38.438 1.00 95.31 232 GLU A O 1
ATOM 1896 N N . LEU A 1 233 ? -40.793 -0.136 39.951 1.00 97.25 233 LEU A N 1
ATOM 1897 C CA . LEU A 1 233 ? -39.871 0.512 39.016 1.00 97.25 233 LEU A CA 1
ATOM 1898 C C . LEU A 1 233 ? -39.426 -0.450 37.912 1.00 97.25 233 LEU A C 1
ATOM 1900 O O . LEU A 1 233 ? -39.415 -0.064 36.745 1.00 97.25 233 LEU A O 1
ATOM 1904 N N . GLN A 1 234 ? -39.106 -1.696 38.264 1.00 96.44 234 GLN A N 1
ATOM 1905 C CA . GLN A 1 234 ? -38.742 -2.727 37.290 1.00 96.44 234 GLN A CA 1
ATOM 1906 C C . GLN A 1 234 ? -39.905 -3.054 36.341 1.00 96.44 234 GLN A C 1
ATOM 1908 O O . GLN A 1 234 ? -39.686 -3.164 35.137 1.00 96.44 234 GLN A O 1
ATOM 1913 N N . MET A 1 235 ? -41.140 -3.136 36.847 1.00 96.69 235 MET A N 1
ATOM 1914 C CA . MET A 1 235 ? -42.337 -3.302 36.012 1.00 96.69 235 MET A CA 1
ATOM 1915 C C . MET A 1 235 ? -42.505 -2.146 35.028 1.00 96.69 235 MET A C 1
ATOM 1917 O O . MET A 1 235 ? -42.633 -2.388 33.831 1.00 96.69 235 MET A O 1
ATOM 1921 N N . LYS A 1 236 ? -42.432 -0.900 35.510 1.00 97.50 236 LYS A N 1
ATOM 1922 C CA . LYS A 1 236 ? -42.563 0.296 34.661 1.00 97.50 236 LYS A CA 1
ATOM 1923 C C . LYS A 1 236 ? -41.483 0.364 33.582 1.00 97.50 236 LYS A C 1
ATOM 1925 O O . LYS A 1 236 ? -41.768 0.769 32.460 1.00 97.50 236 LYS A O 1
ATOM 1930 N N . GLN A 1 237 ? -40.253 -0.035 33.910 1.00 97.06 237 GLN A N 1
ATOM 1931 C CA . GLN A 1 237 ? -39.159 -0.125 32.939 1.00 97.06 237 GLN A CA 1
ATOM 1932 C C . GLN A 1 237 ? -39.472 -1.152 31.848 1.00 97.06 237 GLN A C 1
ATOM 1934 O O . GLN A 1 237 ? -39.415 -0.820 30.669 1.00 97.06 237 GLN A O 1
ATOM 1939 N N . LEU A 1 238 ? -39.879 -2.366 32.230 1.00 97.44 238 LEU A N 1
ATOM 1940 C CA . LEU A 1 238 ? -40.217 -3.421 31.271 1.00 97.44 238 LEU A CA 1
ATOM 1941 C C . LEU A 1 238 ? -41.425 -3.055 30.396 1.00 97.44 238 LEU A C 1
ATOM 1943 O O . LEU A 1 238 ? -41.411 -3.335 29.200 1.00 97.44 238 LEU A O 1
ATOM 1947 N N . GLU A 1 239 ? -42.446 -2.407 30.959 1.00 96.44 239 GLU A N 1
ATOM 1948 C CA . GLU A 1 239 ? -43.599 -1.895 30.204 1.00 96.44 239 GLU A CA 1
ATOM 1949 C C . GLU A 1 239 ? -43.171 -0.866 29.156 1.00 96.44 239 GLU A C 1
ATOM 1951 O O . GLU A 1 239 ? -43.567 -0.967 27.992 1.00 96.44 239 GLU A O 1
ATOM 1956 N N . HIS A 1 240 ? -42.313 0.079 29.547 1.00 97.50 240 HIS A N 1
ATOM 1957 C CA . HIS A 1 240 ? -41.769 1.073 28.631 1.00 97.50 240 HIS A CA 1
ATOM 1958 C C . HIS A 1 240 ? -40.933 0.429 27.516 1.00 97.50 240 HIS A C 1
ATOM 1960 O O . HIS A 1 240 ? -41.125 0.741 26.341 1.00 97.50 240 HIS A O 1
ATOM 1966 N N . ASP A 1 241 ? -40.053 -0.512 27.857 1.00 95.44 241 ASP A N 1
ATOM 1967 C CA . ASP A 1 241 ? -39.189 -1.192 26.889 1.00 95.44 241 ASP A CA 1
ATOM 1968 C C . ASP A 1 241 ? -40.002 -2.011 25.873 1.00 95.44 241 ASP A C 1
ATOM 1970 O O . ASP A 1 241 ? -39.746 -1.949 24.664 1.00 95.44 241 ASP A O 1
ATOM 1974 N N . ILE A 1 242 ? -41.023 -2.743 26.339 1.00 95.75 242 ILE A N 1
ATOM 1975 C CA . ILE A 1 242 ? -41.952 -3.483 25.471 1.00 95.75 242 ILE A CA 1
ATOM 1976 C C . ILE A 1 242 ? -42.660 -2.517 24.519 1.00 95.75 242 ILE A C 1
ATOM 1978 O O . ILE A 1 242 ? -42.708 -2.775 23.314 1.00 95.75 242 ILE A O 1
ATOM 1982 N N . GLU A 1 243 ? -43.163 -1.394 25.033 1.00 95.94 243 GLU A N 1
ATOM 1983 C CA . GLU A 1 243 ? -43.867 -0.390 24.237 1.00 95.94 243 GLU A CA 1
ATOM 1984 C C . GLU A 1 243 ? -42.964 0.214 23.146 1.00 95.94 243 GLU A C 1
ATOM 1986 O O . GLU A 1 243 ? -43.373 0.328 21.985 1.00 95.94 243 GLU A O 1
ATOM 1991 N N . VAL A 1 244 ? -41.719 0.562 23.485 1.00 94.12 244 VAL A N 1
ATOM 1992 C CA . VAL A 1 244 ? -40.731 1.105 22.537 1.00 94.12 244 VAL A CA 1
ATOM 1993 C C . VAL A 1 244 ? -40.457 0.108 21.408 1.00 94.12 244 VAL A C 1
ATOM 1995 O O . VAL A 1 244 ? -40.488 0.467 20.225 1.00 94.12 244 VAL A O 1
ATOM 1998 N N . ILE A 1 245 ? -40.235 -1.162 21.744 1.00 92.56 245 ILE A N 1
ATOM 1999 C CA . ILE A 1 245 ? -39.932 -2.198 20.749 1.00 92.56 245 ILE A CA 1
ATOM 2000 C C . ILE A 1 245 ? -41.161 -2.521 19.890 1.00 92.56 245 ILE A C 1
ATOM 2002 O O . ILE A 1 245 ? -41.026 -2.700 18.674 1.00 92.56 245 ILE A O 1
ATOM 2006 N N . GLU A 1 246 ? -42.361 -2.562 20.474 1.00 91.25 246 GLU A N 1
ATOM 2007 C CA . GLU A 1 246 ? -43.610 -2.787 19.740 1.00 91.25 246 GLU A CA 1
ATOM 2008 C C . GLU A 1 246 ? -43.886 -1.661 18.734 1.00 91.25 246 GLU A C 1
ATOM 2010 O O . GLU A 1 246 ? -44.147 -1.961 17.563 1.00 91.25 246 GLU A O 1
ATOM 2015 N N . LYS A 1 247 ? -43.712 -0.392 19.131 1.00 93.06 247 LYS A N 1
ATOM 2016 C CA . LYS A 1 247 ? -43.896 0.782 18.256 1.00 93.06 247 LYS A CA 1
ATOM 2017 C C . LYS A 1 247 ? -42.945 0.794 17.053 1.00 93.06 247 LYS A C 1
ATOM 2019 O O . LYS A 1 247 ? -43.357 1.123 15.939 1.00 93.06 247 LYS A O 1
ATOM 2024 N N . HIS A 1 248 ? -41.674 0.437 17.238 1.00 90.31 248 HIS A N 1
ATOM 2025 C CA . HIS A 1 248 ? -40.657 0.592 16.191 1.00 90.31 248 HIS A CA 1
ATOM 2026 C C . HIS A 1 248 ? -40.401 -0.696 15.414 1.00 90.31 248 HIS A C 1
ATOM 2028 O O . HIS A 1 248 ? -39.570 -1.491 15.830 1.00 90.31 248 HIS A O 1
ATOM 2034 N N . LYS A 1 249 ? -41.044 -0.899 14.250 1.00 86.38 249 LYS A N 1
ATOM 2035 C CA . LYS A 1 249 ? -40.903 -2.118 13.413 1.00 86.38 249 LYS A CA 1
ATOM 2036 C C . LYS A 1 249 ? -39.456 -2.457 13.013 1.00 86.38 249 LYS A C 1
ATOM 2038 O O . LYS A 1 249 ? -39.099 -3.631 12.969 1.00 86.38 249 LYS A O 1
ATOM 2043 N N . VAL A 1 250 ? -38.635 -1.450 12.714 1.00 86.88 250 VAL A N 1
ATOM 2044 C CA . VAL A 1 250 ? -37.239 -1.624 12.281 1.00 86.88 250 VAL A CA 1
ATOM 2045 C C . VAL A 1 250 ? -36.316 -1.004 13.319 1.00 86.88 250 VAL A C 1
ATOM 2047 O O . VAL A 1 250 ? -36.377 0.200 13.550 1.00 86.88 250 VAL A O 1
ATOM 2050 N N . ILE A 1 251 ? -35.459 -1.829 13.920 1.00 88.06 251 ILE A N 1
ATOM 2051 C CA . ILE A 1 251 ? -34.499 -1.415 14.946 1.00 88.06 251 ILE A CA 1
ATOM 2052 C C . ILE A 1 251 ? -33.092 -1.672 14.411 1.00 88.06 251 ILE A C 1
ATOM 2054 O O . ILE A 1 251 ? -32.788 -2.769 13.932 1.00 88.06 251 ILE A O 1
ATOM 2058 N N . TYR A 1 252 ? -32.242 -0.652 14.483 1.00 87.31 252 TYR A N 1
ATOM 2059 C CA . TYR A 1 252 ? -30.827 -0.751 14.155 1.00 87.31 252 TYR A CA 1
ATOM 2060 C C . TYR A 1 252 ? -30.027 -0.810 15.450 1.00 87.31 252 TYR A C 1
ATOM 2062 O O . TYR A 1 252 ? -30.148 0.063 16.305 1.00 87.31 252 TYR A O 1
ATOM 2070 N N . ILE A 1 253 ? -29.217 -1.851 15.589 1.00 85.06 253 ILE A N 1
ATOM 2071 C CA . ILE A 1 253 ? -28.258 -1.991 16.672 1.00 85.06 253 ILE A CA 1
ATOM 2072 C C . ILE A 1 253 ? -27.007 -1.252 16.224 1.00 85.06 253 ILE A C 1
ATOM 2074 O O . ILE A 1 253 ? -26.349 -1.645 15.253 1.00 85.06 253 ILE A O 1
ATOM 2078 N N . ALA A 1 254 ? -26.680 -0.173 16.928 1.00 78.81 254 ALA A N 1
ATOM 2079 C CA . ALA A 1 254 ? -25.339 0.368 16.855 1.00 78.81 254 ALA A CA 1
ATOM 2080 C C . ALA A 1 254 ? -24.398 -0.736 17.344 1.00 78.81 254 ALA A C 1
ATOM 2082 O O . ALA A 1 254 ? -24.452 -1.122 18.511 1.00 78.81 254 ALA A O 1
ATOM 2083 N N . ASN A 1 255 ? -23.580 -1.288 16.443 1.00 70.56 255 ASN A N 1
ATOM 2084 C CA . ASN A 1 255 ? -22.445 -2.089 16.876 1.00 70.56 255 ASN A CA 1
ATOM 2085 C C . ASN A 1 255 ? -21.665 -1.187 17.822 1.00 70.56 255 ASN A C 1
ATOM 2087 O O . ASN A 1 255 ? -21.356 -0.056 17.435 1.00 70.56 255 ASN A O 1
ATOM 2091 N N . GLU A 1 256 ? -21.442 -1.650 19.054 1.00 58.84 256 GLU A N 1
ATOM 2092 C CA . GLU A 1 256 ? -20.648 -0.919 20.032 1.00 58.84 256 GLU A CA 1
ATOM 2093 C C . GLU A 1 256 ? -19.428 -0.385 19.298 1.00 58.84 256 GLU A C 1
ATOM 2095 O O . GLU A 1 256 ? -18.669 -1.160 18.706 1.00 58.84 256 GLU A O 1
ATOM 2100 N N . PHE A 1 257 ? -19.312 0.946 19.239 1.00 46.41 257 PHE A N 1
ATOM 2101 C CA . PHE A 1 257 ? -18.108 1.586 18.751 1.00 46.41 257 PHE A CA 1
ATOM 2102 C C . PHE A 1 257 ? -16.983 0.889 19.483 1.00 46.41 257 PHE A C 1
ATOM 2104 O O . PHE A 1 257 ? -16.904 1.000 20.706 1.00 46.41 257 PHE A O 1
ATOM 2111 N N . GLN A 1 258 ? -16.189 0.113 18.743 1.00 45.44 258 GLN A N 1
ATOM 2112 C CA . GLN A 1 258 ? -15.004 -0.529 19.262 1.00 45.44 258 GLN A CA 1
ATOM 2113 C C . GLN A 1 258 ? -14.266 0.582 19.973 1.00 45.44 258 GLN A C 1
ATOM 2115 O O . GLN A 1 258 ? -13.862 1.541 19.313 1.00 45.44 258 GLN A O 1
ATOM 2120 N N . THR A 1 259 ? -14.283 0.531 21.307 1.00 40.47 259 THR A N 1
ATOM 2121 C CA . THR A 1 259 ? -13.882 1.651 22.142 1.00 40.47 259 THR A CA 1
ATOM 2122 C C . THR A 1 259 ? -12.495 2.008 21.670 1.00 40.47 259 THR A C 1
ATOM 2124 O O . THR A 1 259 ? -11.548 1.231 21.808 1.00 40.47 259 THR A O 1
ATOM 2127 N N . ILE A 1 260 ? -12.402 3.134 20.961 1.00 46.44 260 ILE A N 1
ATOM 2128 C CA . ILE A 1 260 ? -11.122 3.629 20.498 1.00 46.44 260 ILE A CA 1
ATOM 2129 C C . ILE A 1 260 ? -10.363 3.794 21.808 1.00 46.44 260 ILE A C 1
ATOM 2131 O O . ILE A 1 260 ? -10.895 4.393 22.748 1.00 46.44 260 ILE A O 1
ATOM 2135 N N . GLY A 1 261 ? -9.254 3.057 21.920 1.00 45.84 261 GLY A N 1
ATOM 2136 C CA . GLY A 1 261 ? -8.686 2.649 23.201 1.00 45.84 261 GLY A CA 1
ATOM 2137 C C . GLY A 1 261 ? -8.426 3.816 24.160 1.00 45.84 261 GLY A C 1
ATOM 2138 O O . GLY A 1 261 ? -8.545 4.981 23.783 1.00 45.84 261 GLY A O 1
ATOM 2139 N N . PRO A 1 262 ? -7.984 3.547 25.400 1.00 57.09 262 PRO A N 1
ATOM 2140 C CA . PRO A 1 262 ? -7.806 4.576 26.434 1.00 57.09 262 PRO A CA 1
ATOM 2141 C C . PRO A 1 262 ? -7.015 5.817 25.966 1.00 57.09 262 PRO A C 1
ATOM 2143 O O . PRO A 1 262 ? -7.222 6.903 26.494 1.00 57.09 262 PRO A O 1
ATOM 2146 N N . ALA A 1 263 ? -6.185 5.697 24.923 1.00 52.44 263 ALA A N 1
ATOM 2147 C CA . ALA A 1 263 ? -5.513 6.804 24.251 1.00 52.44 263 ALA A CA 1
ATOM 2148 C C . ALA A 1 263 ? -6.443 7.927 23.734 1.00 52.44 263 ALA A C 1
ATOM 2150 O O . ALA A 1 263 ? -6.104 9.093 23.916 1.00 52.44 263 ALA A O 1
ATOM 2151 N N . THR A 1 264 ? -7.604 7.646 23.130 1.00 56.78 264 THR A N 1
ATOM 2152 C CA . THR A 1 264 ? -8.504 8.717 22.639 1.00 56.78 264 THR A CA 1
ATOM 2153 C C . THR A 1 264 ? -9.300 9.383 23.750 1.00 56.78 264 THR A C 1
ATOM 2155 O O . THR A 1 264 ? -9.544 10.584 23.680 1.00 56.78 264 THR A O 1
ATOM 2158 N N . VAL A 1 265 ? -9.624 8.647 24.817 1.00 56.47 265 VAL A N 1
ATOM 2159 C CA . VAL A 1 265 ? -10.217 9.227 26.034 1.00 56.47 265 VAL A CA 1
ATOM 2160 C C . VAL A 1 265 ? -9.207 10.150 26.724 1.00 56.47 265 VAL A C 1
ATOM 2162 O O . VAL A 1 265 ? -9.563 11.250 27.140 1.00 56.47 265 VAL A O 1
ATOM 2165 N N . TRP A 1 266 ? -7.927 9.761 26.757 1.00 56.12 266 TRP A N 1
ATOM 2166 C CA . TRP A 1 266 ? -6.838 10.613 27.242 1.00 56.12 266 TRP A CA 1
ATOM 2167 C C . TRP A 1 266 ? -6.638 11.861 26.379 1.00 56.12 266 TRP A C 1
ATOM 2169 O O . TRP A 1 266 ? -6.476 12.944 26.930 1.00 56.12 266 TRP A O 1
ATOM 2179 N N . ILE A 1 267 ? -6.700 11.746 25.049 1.00 59.50 267 ILE A N 1
ATOM 2180 C CA . ILE A 1 267 ? -6.585 12.903 24.147 1.00 59.50 267 ILE A CA 1
ATOM 2181 C C . ILE A 1 267 ? -7.764 13.867 24.349 1.00 59.50 267 ILE A C 1
ATOM 2183 O O . ILE A 1 267 ? -7.537 15.063 24.515 1.00 59.50 267 ILE A O 1
ATOM 2187 N N . CYS A 1 268 ? -9.006 13.376 24.421 1.00 56.25 268 CYS A N 1
ATOM 2188 C CA . CYS A 1 268 ? -10.168 14.227 24.702 1.00 56.25 268 CYS A CA 1
ATOM 2189 C C . CYS A 1 268 ? -10.111 14.860 26.103 1.00 56.25 268 CYS A C 1
ATOM 2191 O O . CYS A 1 268 ? -10.431 16.038 26.242 1.00 56.25 268 CYS A O 1
ATOM 2193 N N . SER A 1 269 ? -9.648 14.131 27.124 1.00 60.62 269 SER A N 1
ATOM 2194 C CA . SER A 1 269 ? -9.483 14.671 28.480 1.00 60.62 269 SER A CA 1
ATOM 2195 C C . SER A 1 269 ? -8.359 15.710 28.565 1.00 60.62 269 SER A C 1
ATOM 2197 O O . SER A 1 269 ? -8.490 16.683 29.305 1.00 60.62 269 SER A O 1
ATOM 2199 N N . LEU A 1 270 ? -7.274 15.537 27.800 1.00 60.72 270 LEU A N 1
ATOM 2200 C CA . LEU A 1 270 ? -6.174 16.500 27.721 1.00 60.72 270 LEU A CA 1
ATOM 2201 C C . LEU A 1 270 ? -6.619 17.778 26.999 1.00 60.72 270 LEU A C 1
ATOM 2203 O O . LEU A 1 270 ? -6.309 18.876 27.451 1.00 60.72 270 LEU A O 1
ATOM 2207 N N . ILE A 1 271 ? -7.414 17.651 25.933 1.00 63.41 271 ILE A N 1
ATOM 2208 C CA . ILE A 1 271 ? -7.997 18.802 25.233 1.00 63.41 271 ILE A CA 1
ATOM 2209 C C . ILE A 1 271 ? -8.956 19.558 26.167 1.00 63.41 271 ILE A C 1
ATOM 2211 O O . ILE A 1 271 ? -8.805 20.771 26.315 1.00 63.41 271 ILE A O 1
ATOM 2215 N N . LEU A 1 272 ? -9.858 18.867 26.881 1.00 58.09 272 LEU A N 1
ATOM 2216 C CA . LEU A 1 272 ? -10.757 19.516 27.849 1.00 58.09 272 LEU A CA 1
ATOM 2217 C C . LEU A 1 272 ? -9.991 20.197 29.002 1.00 58.09 272 LEU A C 1
ATOM 2219 O O . LEU A 1 272 ? -10.335 21.316 29.382 1.00 58.09 272 LEU A O 1
ATOM 2223 N N . SER A 1 273 ? -8.917 19.580 29.508 1.00 58.25 273 SER A N 1
ATOM 2224 C CA . SER A 1 273 ? -8.033 20.166 30.530 1.00 58.25 273 SER A CA 1
ATOM 2225 C C . SER A 1 273 ? -7.322 21.430 30.038 1.00 58.25 273 SER A C 1
ATOM 2227 O O . SER A 1 273 ? -7.249 22.415 30.769 1.00 58.25 273 SER A O 1
ATOM 2229 N N . THR A 1 274 ? -6.844 21.457 28.791 1.00 61.38 274 THR A N 1
ATOM 2230 C CA . THR A 1 274 ? -6.219 22.677 28.255 1.00 61.38 274 THR A CA 1
ATOM 2231 C C . THR A 1 274 ? -7.230 23.806 28.059 1.00 61.38 274 THR A C 1
ATOM 2233 O O . THR A 1 274 ? -6.890 24.968 28.265 1.00 61.38 274 THR A O 1
ATOM 2236 N N . THR A 1 275 ? -8.491 23.498 27.732 1.00 61.31 275 THR A N 1
ATOM 2237 C CA . THR A 1 275 ? -9.529 24.532 27.578 1.00 61.31 275 THR A CA 1
ATOM 2238 C C . THR A 1 275 ? -9.971 25.155 28.904 1.00 61.31 275 THR A C 1
ATOM 2240 O O . THR A 1 275 ? -10.250 26.354 28.934 1.00 61.31 275 THR A O 1
ATOM 2243 N N . THR A 1 276 ? -9.976 24.406 30.013 1.00 63.16 276 THR A N 1
ATOM 2244 C CA . THR A 1 276 ? -10.292 24.963 31.342 1.00 63.16 276 THR A CA 1
ATOM 2245 C C . THR A 1 276 ? -9.151 25.818 31.893 1.00 63.16 276 THR A C 1
ATOM 2247 O O . THR A 1 276 ? -9.410 26.856 32.501 1.00 63.16 276 THR A O 1
ATOM 2250 N N . GLU A 1 277 ? -7.893 25.453 31.623 1.00 63.06 277 GLU A N 1
ATOM 2251 C CA . GLU A 1 277 ? -6.734 26.281 31.977 1.00 63.06 277 GLU A CA 1
ATOM 2252 C C . GLU A 1 277 ? -6.699 27.597 31.188 1.00 63.06 277 GLU A C 1
ATOM 2254 O O . GLU A 1 277 ? -6.439 28.647 31.776 1.00 63.06 277 GLU A O 1
ATOM 2259 N N . ILE A 1 278 ? -7.046 27.583 29.894 1.00 62.84 278 ILE A N 1
ATOM 2260 C CA . ILE A 1 278 ? -7.164 28.815 29.090 1.00 62.84 278 ILE A CA 1
ATOM 2261 C C . ILE A 1 278 ? -8.272 29.713 29.639 1.00 62.84 278 ILE A C 1
ATOM 2263 O O . ILE A 1 278 ? -8.072 30.920 29.765 1.00 62.84 278 ILE A O 1
ATOM 2267 N N . TRP A 1 279 ? -9.424 29.142 29.997 1.00 63.94 279 TRP A N 1
ATOM 2268 C CA . TRP A 1 279 ? -10.544 29.912 30.536 1.00 63.94 279 TRP A CA 1
ATOM 2269 C C . TRP A 1 279 ? -10.212 30.530 31.904 1.00 63.94 279 TRP A C 1
ATOM 2271 O O . TRP A 1 279 ? -10.463 31.716 32.119 1.00 63.94 279 TRP A O 1
ATOM 2281 N N . ASN A 1 280 ? -9.531 29.784 32.781 1.00 65.19 280 ASN A N 1
ATOM 2282 C CA . ASN A 1 280 ? -9.047 30.292 34.069 1.00 65.19 280 ASN A CA 1
ATOM 2283 C C . ASN A 1 280 ? -7.971 31.378 33.909 1.00 65.19 280 ASN A C 1
ATOM 2285 O O . ASN A 1 280 ? -8.007 32.379 34.623 1.00 65.19 280 ASN A O 1
ATOM 2289 N N . MET A 1 281 ? -7.054 31.232 32.947 1.00 63.97 281 MET A N 1
ATOM 2290 C CA . MET A 1 281 ? -6.048 32.255 32.633 1.00 63.97 281 MET A CA 1
ATOM 2291 C C . MET A 1 281 ? -6.691 33.532 32.076 1.00 63.97 281 MET A C 1
ATOM 2293 O O . MET A 1 281 ? -6.291 34.635 32.452 1.00 63.97 281 MET A O 1
ATOM 2297 N N . CYS A 1 282 ? -7.724 33.399 31.238 1.00 56.75 282 CYS A N 1
ATOM 2298 C CA . CYS A 1 282 ? -8.483 34.537 30.718 1.00 56.75 282 CYS A CA 1
ATOM 2299 C C . CYS A 1 282 ? -9.271 35.246 31.831 1.00 56.75 282 CYS A C 1
ATOM 2301 O O . CYS A 1 282 ? -9.255 36.474 31.891 1.00 56.75 282 CYS A O 1
ATOM 2303 N N . SER A 1 283 ? -9.874 34.484 32.753 1.00 65.62 283 SER A N 1
ATOM 2304 C CA . SER A 1 283 ? -10.595 35.025 33.912 1.00 65.62 283 SER A CA 1
ATOM 2305 C C . SER A 1 283 ? -9.669 35.779 34.879 1.00 65.62 283 SER A C 1
ATOM 2307 O O . SER A 1 283 ? -10.046 36.824 35.415 1.00 65.62 283 SER A O 1
ATOM 2309 N N . TYR A 1 284 ? -8.441 35.289 35.083 1.00 58.84 284 TYR A N 1
ATOM 2310 C CA . TYR A 1 284 ? -7.432 35.953 35.917 1.00 58.84 284 TYR A CA 1
ATOM 2311 C C . TYR A 1 284 ? -6.927 37.258 35.285 1.00 58.84 284 TYR A C 1
ATOM 2313 O O . TYR A 1 284 ? -6.724 38.248 35.984 1.00 58.84 284 TYR A O 1
ATOM 2321 N N . LEU A 1 285 ? -6.777 37.287 33.956 1.00 59.97 285 LEU A N 1
ATOM 2322 C CA . LEU A 1 285 ? -6.416 38.487 33.193 1.00 59.97 285 LEU A CA 1
ATOM 2323 C C . LEU A 1 285 ? -7.522 39.550 33.218 1.00 59.97 285 LEU A C 1
ATOM 2325 O O . LEU A 1 285 ? -7.213 40.731 33.369 1.00 59.97 285 LEU A O 1
ATOM 2329 N N . THR A 1 286 ? -8.796 39.154 33.144 1.00 60.53 286 THR A N 1
ATOM 2330 C CA . THR A 1 286 ? -9.924 40.088 33.304 1.00 60.53 286 THR A CA 1
ATOM 2331 C C . THR A 1 286 ? -10.043 40.628 34.728 1.00 60.53 286 THR A C 1
ATOM 2333 O O . THR A 1 286 ? -10.348 41.805 34.900 1.00 60.53 286 THR A O 1
ATOM 2336 N N . ALA A 1 287 ? -9.738 39.819 35.750 1.00 59.22 287 ALA A N 1
ATOM 2337 C CA . ALA A 1 287 ? -9.704 40.279 37.139 1.00 59.22 287 ALA A CA 1
ATOM 2338 C C . ALA A 1 287 ? -8.555 41.274 37.391 1.00 59.22 287 ALA A C 1
ATOM 2340 O O . ALA A 1 287 ? -8.753 42.274 38.077 1.00 59.22 287 ALA A O 1
ATOM 2341 N N . LEU A 1 288 ? -7.386 41.058 36.774 1.00 57.03 288 LEU A N 1
ATOM 2342 C CA . LEU A 1 288 ? -6.234 41.960 36.891 1.00 57.03 288 LEU A CA 1
ATOM 2343 C C . LEU A 1 288 ? -6.443 43.307 36.175 1.00 57.03 288 LEU A C 1
ATOM 2345 O O . LEU A 1 288 ? -5.905 44.322 36.607 1.00 57.03 288 LEU A O 1
ATOM 2349 N N . LEU A 1 289 ? -7.226 43.322 35.091 1.00 56.78 289 LEU A N 1
ATOM 2350 C CA . LEU A 1 289 ? -7.599 44.538 34.354 1.00 56.78 289 LEU A CA 1
ATOM 2351 C C . LEU A 1 289 ? -8.616 45.410 35.112 1.00 56.78 289 LEU A C 1
ATOM 2353 O O . LEU A 1 289 ? -8.684 46.611 34.860 1.00 56.78 289 LEU A O 1
ATOM 2357 N N . LEU A 1 290 ? -9.375 44.828 36.048 1.00 57.94 290 LEU A N 1
ATOM 2358 C CA . LEU A 1 290 ? -10.349 45.538 36.888 1.00 57.94 290 LEU A CA 1
ATOM 2359 C C . LEU A 1 290 ? -9.736 46.107 38.179 1.00 57.94 290 LEU A C 1
ATOM 2361 O O . LEU A 1 290 ? -10.272 47.062 38.739 1.00 57.94 290 LEU A O 1
ATOM 2365 N N . THR A 1 291 ? -8.597 45.584 38.637 1.00 50.81 291 THR A N 1
ATOM 2366 C CA . THR A 1 291 ? -7.856 46.111 39.793 1.00 50.81 291 THR A CA 1
ATOM 2367 C C . THR A 1 291 ? -6.678 46.957 39.309 1.00 50.81 291 THR A C 1
ATOM 2369 O O . THR A 1 291 ? -5.562 46.464 39.157 1.00 50.81 291 THR A O 1
ATOM 2372 N N . GLY A 1 292 ? -6.924 48.234 39.010 1.00 56.06 292 GLY A N 1
ATOM 2373 C CA . GLY A 1 292 ? -5.900 49.176 38.548 1.00 56.06 292 GLY A CA 1
ATOM 2374 C C . GLY A 1 292 ? -4.771 49.379 39.565 1.00 56.06 292 GLY A C 1
ATOM 2375 O O . GLY A 1 292 ? -4.864 50.248 40.429 1.00 56.06 292 GLY A O 1
ATOM 2376 N N . GLN A 1 293 ? -3.691 48.599 39.446 1.00 49.25 293 GLN A N 1
ATOM 2377 C CA . GLN A 1 293 ? -2.508 48.710 40.298 1.00 49.25 293 GLN A CA 1
ATOM 2378 C C . GLN A 1 293 ? -1.222 48.729 39.455 1.00 49.25 293 GLN A C 1
ATOM 2380 O O . GLN A 1 293 ? -0.981 47.885 38.592 1.00 49.25 293 GLN A O 1
ATOM 2385 N N . ASN A 1 294 ? -0.425 49.774 39.679 1.00 52.44 294 ASN A N 1
ATOM 2386 C CA . ASN A 1 294 ? 0.665 50.239 38.821 1.00 52.44 294 ASN A CA 1
ATOM 2387 C C . ASN A 1 294 ? 1.981 49.462 39.012 1.00 52.44 294 ASN A C 1
ATOM 2389 O O . ASN A 1 294 ? 2.958 50.032 39.479 1.00 52.44 294 ASN A O 1
ATOM 2393 N N . ASP A 1 295 ? 2.033 48.196 38.594 1.00 55.19 295 ASP A N 1
ATOM 2394 C CA . ASP A 1 295 ? 3.293 47.431 38.479 1.00 55.19 295 ASP A CA 1
ATOM 2395 C C . ASP A 1 295 ? 3.356 46.637 37.158 1.00 55.19 295 ASP A C 1
ATOM 2397 O O . ASP A 1 295 ? 3.556 45.420 37.093 1.00 55.19 295 ASP A O 1
ATOM 2401 N N . TRP A 1 296 ? 3.185 47.361 36.052 1.00 53.19 296 TRP A N 1
ATOM 2402 C CA . TRP A 1 296 ? 3.059 46.795 34.708 1.00 53.19 296 TRP A CA 1
ATOM 2403 C C . TRP A 1 296 ? 4.297 46.058 34.146 1.00 53.19 296 TRP A C 1
ATOM 2405 O O . TRP A 1 296 ? 4.091 45.049 33.475 1.00 53.19 296 TRP A O 1
ATOM 2415 N N . PRO A 1 297 ? 5.573 46.421 34.405 1.00 53.81 297 PRO A N 1
ATOM 2416 C CA . PRO A 1 297 ? 6.687 45.788 33.683 1.00 53.81 297 PRO A CA 1
ATOM 2417 C C . PRO A 1 297 ? 7.123 44.420 34.243 1.00 53.81 297 PRO A C 1
ATOM 2419 O O . PRO A 1 297 ? 7.629 43.581 33.497 1.00 53.81 297 PRO A O 1
ATOM 2422 N N . LYS A 1 298 ? 6.920 44.141 35.539 1.00 51.91 298 LYS A N 1
ATOM 2423 C CA . LYS A 1 298 ? 7.347 42.864 36.157 1.00 51.91 298 LYS A CA 1
ATOM 2424 C C . LYS A 1 298 ? 6.297 41.759 36.028 1.00 51.91 298 LYS A C 1
ATOM 2426 O O . LYS A 1 298 ? 6.661 40.586 35.923 1.00 51.91 298 LYS A O 1
ATOM 2431 N N . ILE A 1 299 ? 5.017 42.129 36.011 1.00 53.72 299 ILE A N 1
ATOM 2432 C CA . ILE A 1 299 ? 3.902 41.188 35.873 1.00 53.72 299 ILE A CA 1
ATOM 2433 C C . ILE A 1 299 ? 3.749 40.766 34.407 1.00 53.72 299 ILE A C 1
ATOM 2435 O O . ILE A 1 299 ? 3.661 39.565 34.161 1.00 53.72 299 ILE A O 1
ATOM 2439 N N . LEU A 1 300 ? 3.865 41.695 33.439 1.00 54.22 300 LEU A N 1
ATOM 2440 C CA . LEU A 1 300 ? 3.859 41.357 32.005 1.00 54.22 300 LEU A CA 1
ATOM 2441 C C . LEU A 1 300 ? 4.966 40.375 31.633 1.00 54.22 300 LEU A C 1
ATOM 2443 O O . LEU A 1 300 ? 4.724 39.441 30.883 1.00 54.22 300 LEU A O 1
ATOM 2447 N N . CYS A 1 301 ? 6.184 40.559 32.151 1.00 52.88 301 CYS A N 1
ATOM 2448 C CA . CYS A 1 301 ? 7.293 39.660 31.831 1.00 52.88 301 CYS A CA 1
ATOM 2449 C C . CYS A 1 301 ? 7.059 38.241 32.361 1.00 52.88 301 CYS A C 1
ATOM 2451 O O . CYS A 1 301 ? 7.412 37.279 31.683 1.00 52.88 301 CYS A O 1
ATOM 2453 N N . LYS A 1 302 ? 6.438 38.084 33.539 1.00 54.78 302 LYS A N 1
ATOM 2454 C CA . LYS A 1 302 ? 6.106 36.758 34.078 1.00 54.78 302 LYS A CA 1
ATOM 2455 C C . LYS A 1 302 ? 4.937 36.114 33.336 1.00 54.78 302 LYS A C 1
ATOM 2457 O O . LYS A 1 302 ? 5.032 34.932 33.029 1.00 54.78 302 LYS A O 1
ATOM 2462 N N . THR A 1 303 ? 3.886 36.868 33.008 1.00 58.31 303 THR A N 1
ATOM 2463 C CA . THR A 1 303 ? 2.719 36.343 32.277 1.00 58.31 303 THR A CA 1
ATOM 2464 C C . THR A 1 303 ? 3.024 36.071 30.804 1.00 58.31 303 THR A C 1
ATOM 2466 O O . THR A 1 303 ? 2.566 35.068 30.266 1.00 58.31 303 THR A O 1
ATOM 2469 N N . LEU A 1 304 ? 3.857 36.888 30.153 1.00 57.41 304 LEU A N 1
ATOM 2470 C CA . LEU A 1 304 ? 4.357 36.621 28.802 1.00 57.41 304 LEU A CA 1
ATOM 2471 C C . LEU A 1 304 ? 5.337 35.448 28.790 1.00 57.41 304 LEU A C 1
ATOM 2473 O O . LEU A 1 304 ? 5.260 34.624 27.888 1.00 57.41 304 LEU A O 1
ATOM 2477 N N . ALA A 1 305 ? 6.217 35.310 29.787 1.00 60.41 305 ALA A N 1
ATOM 2478 C CA . ALA A 1 305 ? 7.118 34.160 29.864 1.00 60.41 305 ALA A CA 1
ATOM 2479 C C . ALA A 1 305 ? 6.357 32.842 30.069 1.00 60.41 305 ALA A C 1
ATOM 2481 O O . ALA A 1 305 ? 6.688 31.850 29.418 1.00 60.41 305 ALA A O 1
ATOM 2482 N N . THR A 1 306 ? 5.321 32.823 30.917 1.00 59.31 306 THR A N 1
ATOM 2483 C CA . THR A 1 306 ? 4.470 31.636 31.091 1.00 59.31 306 THR A CA 1
ATOM 2484 C C . THR A 1 306 ? 3.618 31.370 29.856 1.00 59.31 306 THR A C 1
ATOM 2486 O O . THR A 1 306 ? 3.572 30.225 29.420 1.00 59.31 306 THR A O 1
ATOM 2489 N N . MET A 1 307 ? 3.046 32.399 29.219 1.00 55.56 307 MET A N 1
ATOM 2490 C CA . MET A 1 307 ? 2.343 32.267 27.935 1.00 55.56 307 MET A CA 1
ATOM 2491 C C . MET A 1 307 ? 3.256 31.727 26.829 1.00 55.56 307 MET A C 1
ATOM 2493 O O . MET A 1 307 ? 2.841 30.832 26.110 1.00 55.56 307 MET A O 1
ATOM 2497 N N . ILE A 1 308 ? 4.504 32.197 26.706 1.00 59.91 308 ILE A N 1
ATOM 2498 C CA . ILE A 1 308 ? 5.471 31.742 25.688 1.00 59.91 308 ILE A CA 1
ATOM 2499 C C . ILE A 1 308 ? 5.926 30.300 25.954 1.00 59.91 308 ILE A C 1
ATOM 2501 O O . ILE A 1 308 ? 6.034 29.507 25.017 1.00 59.91 308 ILE A O 1
ATOM 2505 N N . LEU A 1 309 ? 6.160 29.924 27.216 1.00 55.56 309 LEU A N 1
ATOM 2506 C CA . LEU A 1 309 ? 6.453 28.536 27.600 1.00 55.56 309 LEU A CA 1
ATOM 2507 C C . LEU A 1 309 ? 5.265 27.613 27.305 1.00 55.56 309 LEU A C 1
ATOM 2509 O O . LEU A 1 309 ? 5.458 26.530 26.752 1.00 55.56 309 LEU A O 1
ATOM 2513 N N . TRP A 1 310 ? 4.045 28.065 27.592 1.00 53.03 310 TRP A N 1
ATOM 2514 C CA . TRP A 1 310 ? 2.818 27.320 27.323 1.00 53.03 310 TRP A CA 1
ATOM 2515 C C . TRP A 1 310 ? 2.541 27.214 25.814 1.00 53.03 310 T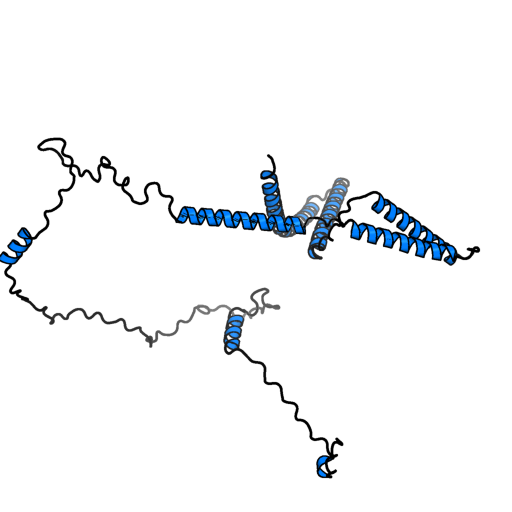RP A C 1
ATOM 2517 O O . TRP A 1 310 ? 2.248 26.129 25.322 1.00 53.03 310 TRP A O 1
ATOM 2527 N N . PHE A 1 311 ? 2.775 28.280 25.038 1.00 49.38 311 PHE A N 1
ATOM 2528 C CA . PHE A 1 311 ? 2.702 28.264 23.571 1.00 49.38 311 PHE A CA 1
ATOM 2529 C C . PHE A 1 311 ? 3.777 27.364 22.950 1.00 49.38 311 PHE A C 1
ATOM 2531 O O . PHE A 1 311 ? 3.516 26.707 21.950 1.00 49.38 311 PHE A O 1
ATOM 2538 N N . SER A 1 312 ? 4.974 27.281 23.538 1.00 48.59 312 SER A N 1
ATOM 2539 C CA . SER A 1 312 ? 6.064 26.413 23.065 1.00 48.59 312 SER A CA 1
ATOM 2540 C C . SER A 1 312 ? 5.786 24.925 23.325 1.00 48.59 312 SER A C 1
ATOM 2542 O O . SER A 1 312 ? 6.082 24.075 22.477 1.00 48.59 312 SER A O 1
ATOM 2544 N N . VAL A 1 313 ? 5.160 24.601 24.462 1.00 52.31 313 VAL A N 1
ATOM 2545 C CA . VAL A 1 313 ? 4.723 23.235 24.800 1.00 52.31 313 VAL A CA 1
ATOM 2546 C C . VAL A 1 313 ? 3.484 22.839 23.985 1.00 52.31 313 VAL A C 1
ATOM 2548 O O . VAL A 1 313 ? 3.487 21.775 23.362 1.00 52.31 313 VAL A O 1
ATOM 2551 N N . SER A 1 314 ? 2.484 23.718 23.872 1.00 49.56 314 SER A N 1
ATOM 2552 C CA . SER A 1 314 ? 1.283 23.486 23.059 1.00 49.56 314 SER A CA 1
ATOM 2553 C C . SER A 1 314 ? 1.574 23.467 21.558 1.00 49.56 314 SER A C 1
ATOM 2555 O O . SER A 1 314 ? 1.004 22.642 20.860 1.00 49.56 314 SER A O 1
ATOM 2557 N N . SER A 1 315 ? 2.507 24.270 21.036 1.00 44.75 315 SER A N 1
ATOM 2558 C CA . SER A 1 315 ? 2.888 24.260 19.610 1.00 44.75 315 SER A CA 1
ATOM 2559 C C . SER A 1 315 ? 3.553 22.942 19.187 1.00 44.75 315 SER A C 1
ATOM 2561 O O . SER A 1 315 ? 3.306 22.440 18.089 1.00 44.75 315 SER A O 1
ATOM 2563 N N . LYS A 1 316 ? 4.323 22.291 20.069 1.00 46.69 316 LYS A N 1
ATOM 2564 C CA . LYS A 1 316 ? 4.904 20.962 19.790 1.00 46.69 316 LYS A CA 1
ATOM 2565 C C . LYS A 1 316 ? 3.868 19.833 19.793 1.00 46.69 316 LYS A C 1
ATOM 2567 O O . LYS A 1 316 ? 3.998 18.896 19.009 1.00 46.69 316 LYS A O 1
ATOM 2572 N N . VAL A 1 317 ? 2.829 19.926 20.623 1.00 48.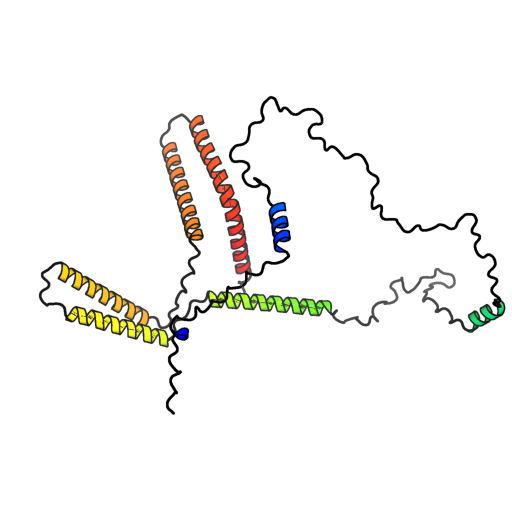84 317 VAL A N 1
ATOM 2573 C CA . VAL A 1 317 ? 1.721 18.950 20.654 1.00 48.84 317 VAL A CA 1
ATOM 2574 C C . VAL A 1 317 ? 0.706 19.221 19.533 1.00 48.84 317 VAL A C 1
ATOM 2576 O O . VAL A 1 317 ? 0.206 18.289 18.895 1.00 48.84 317 VAL A O 1
ATOM 2579 N N . ALA A 1 318 ? 0.462 20.496 19.226 1.00 41.62 318 ALA A N 1
ATOM 2580 C CA . ALA A 1 318 ? -0.442 20.943 18.178 1.00 41.62 318 ALA A CA 1
ATOM 2581 C C . ALA A 1 318 ? 0.140 20.722 16.782 1.00 41.62 318 ALA A C 1
ATOM 2583 O O . ALA A 1 318 ? -0.602 20.327 15.909 1.00 41.62 318 ALA A O 1
ATOM 2584 N N . THR A 1 319 ? 1.439 20.873 16.526 1.00 45.00 319 THR A N 1
ATOM 2585 C CA . THR A 1 319 ? 1.982 20.602 15.175 1.00 45.00 319 THR A CA 1
ATOM 2586 C C . THR A 1 319 ? 1.844 19.132 14.771 1.00 45.00 319 THR A C 1
ATOM 2588 O O . THR A 1 319 ? 1.484 18.851 13.632 1.00 45.00 319 THR A O 1
ATOM 2591 N N . SER A 1 320 ? 2.012 18.196 15.710 1.00 45.50 320 SER A N 1
ATOM 2592 C CA . SER A 1 320 ? 1.744 16.766 15.486 1.00 45.50 320 SER A CA 1
ATOM 2593 C C . SER A 1 320 ? 0.246 16.478 15.289 1.00 45.50 320 SER A C 1
ATOM 2595 O O . SER A 1 320 ? -0.138 15.777 14.355 1.00 45.50 320 SER A O 1
ATOM 2597 N N . SER A 1 321 ? -0.613 17.081 16.119 1.00 45.75 321 SER A N 1
ATOM 2598 C CA . SER A 1 321 ? -2.067 16.834 16.115 1.00 45.75 321 SER A CA 1
ATOM 2599 C C . SER A 1 321 ? -2.827 17.602 15.023 1.00 45.75 321 SER A C 1
ATOM 2601 O O . SER A 1 321 ? -3.852 17.150 14.533 1.00 45.75 321 SER A O 1
ATOM 2603 N N . VAL A 1 322 ? -2.325 18.759 14.599 1.00 45.12 322 VAL A N 1
ATOM 2604 C CA . VAL A 1 322 ? -2.867 19.581 13.508 1.00 45.12 322 VAL A CA 1
ATOM 2605 C C . VAL A 1 322 ? -2.407 19.028 12.166 1.00 45.12 322 VAL A C 1
ATOM 2607 O O . VAL A 1 322 ? -3.177 19.090 11.223 1.00 45.12 322 VAL A O 1
ATOM 2610 N N . LEU A 1 323 ? -1.230 18.399 12.048 1.00 46.50 323 LEU A N 1
ATOM 2611 C CA . LEU A 1 323 ? -0.870 17.660 10.827 1.00 46.50 323 LEU A CA 1
ATOM 2612 C C . LEU A 1 323 ? -1.745 16.409 10.635 1.00 46.50 323 LEU A C 1
ATOM 2614 O O . LEU A 1 323 ? -2.141 16.108 9.507 1.00 46.50 323 LEU A O 1
ATOM 2618 N N . THR A 1 324 ? -2.108 15.709 11.715 1.00 50.44 324 THR A N 1
ATOM 2619 C CA . THR A 1 324 ? -3.045 14.569 11.669 1.00 50.44 324 THR A CA 1
ATOM 2620 C C . THR A 1 324 ? -4.510 15.002 11.513 1.00 50.44 324 THR A C 1
ATOM 2622 O O . THR A 1 324 ? -5.265 14.358 10.784 1.00 50.44 324 THR A O 1
ATOM 2625 N N . LEU A 1 325 ? -4.923 16.131 12.093 1.00 46.19 325 LEU A N 1
ATOM 2626 C CA . LEU A 1 325 ? -6.258 16.700 11.866 1.00 46.19 325 LEU A CA 1
ATOM 2627 C C . LEU A 1 325 ? -6.393 17.362 10.493 1.00 46.19 325 LEU A C 1
ATOM 2629 O O . LEU A 1 325 ? -7.431 17.237 9.862 1.00 46.19 325 LEU A O 1
ATOM 2633 N N . TRP A 1 326 ? -5.353 18.013 9.971 1.00 38.50 326 TRP A N 1
ATOM 2634 C CA . TRP A 1 326 ? -5.385 18.632 8.643 1.00 38.50 326 TRP A CA 1
ATOM 2635 C C . TRP A 1 326 ? -5.318 17.580 7.537 1.00 38.50 326 TRP A C 1
ATOM 2637 O O . TRP A 1 326 ? -5.982 17.736 6.519 1.00 38.50 326 TRP A O 1
ATOM 2647 N N . SER A 1 327 ? -4.608 16.466 7.750 1.00 49.06 327 SER A N 1
ATOM 2648 C CA . SER A 1 327 ? -4.685 15.315 6.840 1.00 49.06 327 SER A CA 1
ATOM 2649 C C . SER A 1 327 ? -6.060 14.643 6.871 1.00 49.06 327 SER A C 1
ATOM 2651 O O . SER A 1 327 ? -6.602 14.368 5.805 1.00 49.06 327 SER A O 1
ATOM 2653 N N . THR A 1 328 ? -6.682 14.458 8.039 1.00 50.94 328 THR A N 1
ATOM 2654 C CA . THR A 1 328 ? -8.035 13.869 8.126 1.00 50.94 328 THR A CA 1
ATOM 2655 C C . THR A 1 328 ? -9.138 14.814 7.628 1.00 50.94 328 THR A C 1
ATOM 2657 O O . THR A 1 328 ? -10.035 14.368 6.918 1.00 50.94 328 THR A O 1
ATOM 2660 N N . LEU A 1 329 ? -9.044 16.127 7.875 1.00 44.50 329 LEU A N 1
ATOM 2661 C CA . LEU A 1 329 ? -9.957 17.138 7.317 1.00 44.50 329 LEU A CA 1
ATOM 2662 C C . LEU A 1 329 ? -9.788 17.320 5.805 1.00 44.50 329 LEU A C 1
ATOM 2664 O O . LEU A 1 329 ? -10.784 17.511 5.111 1.00 44.50 329 LEU A O 1
ATOM 2668 N N . LYS A 1 330 ? -8.563 17.222 5.270 1.00 44.34 330 LYS A N 1
ATOM 2669 C CA . LYS A 1 330 ? -8.318 17.260 3.818 1.00 44.34 330 LYS A CA 1
ATOM 2670 C C . LYS A 1 330 ? -8.903 16.027 3.124 1.00 44.34 330 LYS A C 1
ATOM 2672 O O . LYS A 1 330 ? -9.525 16.174 2.081 1.00 44.34 330 LYS A O 1
ATOM 2677 N N . ILE A 1 331 ? -8.813 14.853 3.754 1.00 50.31 331 ILE A N 1
ATOM 2678 C CA . ILE A 1 331 ? -9.477 13.624 3.288 1.00 50.31 331 ILE A CA 1
ATOM 2679 C C . ILE A 1 331 ? -11.010 13.775 3.329 1.00 50.31 331 ILE A C 1
ATOM 2681 O O . ILE A 1 331 ? -11.668 13.463 2.340 1.00 50.31 331 ILE A O 1
ATOM 2685 N N . SER A 1 332 ? -11.591 14.329 4.400 1.00 45.41 332 SER A N 1
ATOM 2686 C CA . SER A 1 332 ? -13.044 14.584 4.474 1.00 45.41 332 SER A CA 1
ATOM 2687 C C . SER A 1 332 ? -13.544 15.645 3.481 1.00 45.41 332 SER A C 1
ATOM 2689 O O . SER A 1 332 ? -14.650 15.518 2.958 1.00 45.41 332 SER A O 1
ATOM 2691 N N . ALA A 1 333 ? -12.747 16.675 3.181 1.00 44.62 333 ALA A N 1
ATOM 2692 C CA . ALA A 1 333 ? -13.106 17.714 2.212 1.00 44.62 333 ALA A CA 1
ATOM 2693 C C . ALA A 1 333 ? -13.036 17.221 0.751 1.00 44.62 333 ALA A C 1
ATOM 2695 O O . ALA A 1 333 ? -13.834 17.657 -0.080 1.00 44.62 333 ALA A O 1
ATOM 2696 N N . GLU A 1 334 ? -12.125 16.293 0.434 1.00 47.94 334 GLU A N 1
ATOM 2697 C CA . GLU A 1 334 ? -12.060 15.631 -0.879 1.00 47.94 334 GLU A CA 1
ATOM 2698 C C . GLU A 1 334 ? -13.269 14.694 -1.091 1.00 47.94 334 GLU A C 1
ATOM 2700 O O . GLU A 1 334 ? -13.815 14.623 -2.191 1.00 47.94 334 GLU A O 1
ATOM 2705 N N . ILE A 1 335 ? -13.749 14.044 -0.021 1.00 50.94 335 ILE A N 1
ATOM 2706 C CA . ILE A 1 335 ? -14.932 13.164 -0.039 1.00 50.94 335 ILE A CA 1
ATOM 2707 C C . ILE A 1 335 ? -16.230 13.955 -0.287 1.00 50.94 335 ILE A C 1
ATOM 2709 O O . ILE A 1 335 ? -17.103 13.476 -1.007 1.00 50.94 335 ILE A O 1
ATOM 2713 N N . GLN A 1 336 ? -16.357 15.185 0.226 1.00 45.81 336 GLN A N 1
ATOM 2714 C CA . GLN A 1 336 ? -17.531 16.025 -0.060 1.00 45.81 336 GLN A CA 1
ATOM 2715 C C . GLN A 1 336 ? -17.518 16.667 -1.457 1.00 45.81 336 GLN A C 1
ATOM 2717 O O . GLN A 1 336 ? -18.585 16.918 -2.010 1.00 45.81 336 GLN A O 1
ATOM 2722 N N . LYS A 1 337 ? -16.349 16.878 -2.080 1.00 48.03 337 LYS A N 1
ATOM 2723 C CA . LYS A 1 337 ? -16.270 17.382 -3.467 1.00 48.03 337 LYS A CA 1
ATOM 2724 C C . LYS A 1 337 ? -16.603 16.329 -4.531 1.00 48.03 337 LYS A C 1
ATOM 2726 O O . LYS A 1 337 ? -16.931 16.707 -5.649 1.00 48.03 337 LYS A O 1
ATOM 2731 N N . GLY A 1 338 ? -16.554 15.039 -4.192 1.00 44.88 338 GLY A N 1
ATOM 2732 C CA . GLY A 1 338 ? -16.990 13.936 -5.062 1.00 44.88 338 GLY A CA 1
ATOM 2733 C C . GLY A 1 338 ? -18.478 13.582 -4.951 1.00 44.88 338 GLY A C 1
ATOM 2734 O O . GLY A 1 338 ? -18.926 12.650 -5.611 1.00 44.88 338 GLY A O 1
ATOM 2735 N N . SER A 1 339 ? -19.232 14.296 -4.108 1.00 46.81 339 SER A N 1
ATOM 2736 C CA . SER A 1 339 ? -20.648 14.048 -3.820 1.00 46.81 339 SER A CA 1
ATOM 2737 C C . SER A 1 339 ? -21.463 15.343 -3.929 1.00 46.81 339 SER A C 1
ATOM 2739 O O . SER A 1 339 ? -22.100 15.778 -2.972 1.00 46.81 339 SER A O 1
ATOM 2741 N N . SER A 1 340 ? -21.457 15.954 -5.108 1.00 33.91 340 SER A N 1
ATOM 2742 C CA . SER A 1 340 ? -22.596 16.731 -5.603 1.00 33.91 340 SER A CA 1
ATOM 2743 C C . SER A 1 340 ? -22.806 16.348 -7.075 1.00 33.91 340 SER A C 1
ATOM 2745 O O . SER A 1 340 ? -21.805 16.076 -7.741 1.00 33.91 340 SER A O 1
ATOM 2747 N N . PRO A 1 341 ? -24.065 16.236 -7.532 1.00 50.25 341 PRO A N 1
ATOM 2748 C CA . PRO A 1 341 ? -24.444 15.646 -8.820 1.00 50.25 341 PRO A CA 1
ATOM 2749 C C . PRO A 1 341 ? -23.850 16.338 -10.049 1.00 50.25 341 PRO A C 1
ATOM 2751 O O . PRO A 1 341 ? -23.613 17.568 -9.988 1.00 50.25 341 PRO A O 1
#

Foldseek 3Di:
DDDPDPPDDPVPPDPDPDPDDDDDDDDDDPCVVVVVVVVVVVDDPAPDPRDPDDDDDDPVPDDDPCPPPDDDDDDDDDPDDPPDPPPDDDDPPDDPPPDPPDPDPPVVVVVCCVVVPDDDDDQDWDDPDPPGDIHRPVPPPVDDDCPPPPCVVPDDPVVVVVVVVVVVVVVVVVVVVVVVCVVQFFDKQDPVNLVVVLVVLVVVLVVLVVVLVVQDPDQPDPVSVVVNVVSVVSNVVSVVVSVVSVPDSIDTHRPPPPPPDVVVVVVVVVVVVVVVVVVVLVVVVVVVVVPDDPPPPPVCVVNVVVVVVVCVVVVVVCVVVVVVVVVVVVVVVVVVVVPDD

pLDDT: mean 77.53, std 17.19, range [33.91, 98.0]